Protein AF-A0A9E3A7C0-F1 (afdb_monomer)

Foldseek 3Di:
DPDPVPDDDDDPPDDPPDPDDDDDDDDDLCCLQVDPQQADDAQFQWQAADPPTTGGHDDPDDDDDDADPPRCCCPGGVLVCLLRHLDDDDDDDPQLPNCLVRVQQCDCHDPVGNHHSNDDDAAQCLPCNNVDDHDADFLLLPADLQDLCNLVSLLVVLPVLADQDDDPCNVLSVLLSLLSSLLLSCLSPPPDSVRSGVLVSLVQLPDDPVSVVVCLVSQLPDCTSNSSSNVSSVVLVPDDPVSNVSNSVSNNVSSVVSVDPSNVVD

Sequence (266 aa):
MPDISKFPRGITSRKLRDNIAPYAVWADPKFIGGHPHWKYEPGKIFLGALDQQTIGVSDDRHMMTVAGNRAGKGVSAIIPNLLEYPGSILAIDPKGENARVTRNRRDQGSKNVKQGLGQDVYVLDPFGVSGHPTSSFNPLAMLNPTADTAVDDAALIAEALVIQEEGPGRHFSSAARNFLRGLILQVCSDEPPENRNLLRLRQLLTLDTEGFKLLLQVMQENDACGGVVRRTANSMAAKAENERSGVLSTAIEQTDFLDSPALARC

Solvent-accessible surface area (backbone atoms only — not comparable to full-atom values): 15748 Å² total; per-residue (Å²): 129,85,71,72,85,78,54,91,79,70,70,85,84,56,73,75,74,66,100,61,77,94,73,91,73,88,73,55,66,66,57,52,70,69,34,74,76,35,47,48,51,89,68,30,51,52,68,42,64,55,90,93,43,50,28,14,45,80,73,94,69,92,82,86,88,87,72,62,89,90,66,43,56,54,75,55,36,50,48,53,35,57,55,54,40,79,65,90,81,89,79,93,53,96,69,18,60,60,55,58,72,30,45,44,33,33,15,73,28,45,99,91,32,86,67,34,69,64,42,94,77,79,42,83,36,61,82,47,68,36,76,55,79,54,43,66,78,58,82,48,71,78,59,48,50,86,44,95,55,32,66,57,56,30,40,56,53,21,53,74,50,37,76,79,45,71,74,87,48,31,61,35,36,54,49,18,29,53,47,45,21,23,47,49,48,43,38,54,64,71,42,58,78,93,53,28,36,69,63,49,50,48,55,62,71,68,41,54,77,67,53,41,53,49,50,37,54,56,31,51,73,34,59,57,64,88,31,45,25,17,52,38,28,52,58,54,69,72,40,56,71,69,59,39,49,47,23,51,50,47,42,51,61,54,50,48,74,62,74,38,70,45,52,71,75,67

Mean predicted aligned error: 7.59 Å

pLDDT: mean 90.81, std 11.96, range [45.44, 98.69]

Structure (mmCIF, N/CA/C/O backbone):
data_AF-A0A9E3A7C0-F1
#
_entry.id   AF-A0A9E3A7C0-F1
#
loop_
_atom_site.group_PDB
_atom_site.id
_atom_site.type_symbol
_atom_site.label_atom_id
_atom_site.label_alt_id
_atom_site.label_comp_id
_atom_site.label_asym_id
_atom_site.label_entity_id
_atom_site.label_seq_id
_atom_site.pdbx_PDB_ins_code
_atom_site.Cartn_x
_atom_site.Cartn_y
_atom_site.Cartn_z
_atom_site.occupancy
_atom_site.B_iso_or_equiv
_atom_site.auth_seq_id
_atom_site.auth_comp_id
_atom_site.auth_asym_id
_atom_site.auth_atom_id
_atom_site.pdbx_PDB_model_num
ATOM 1 N N . MET A 1 1 ? 14.767 -42.120 14.532 1.00 51.12 1 MET A N 1
ATOM 2 C CA . MET A 1 1 ? 15.149 -40.878 13.822 1.00 51.12 1 MET A CA 1
ATOM 3 C C . MET A 1 1 ? 14.614 -40.969 12.402 1.00 51.12 1 MET A C 1
ATOM 5 O O . MET A 1 1 ? 14.730 -42.051 11.837 1.00 51.12 1 MET A O 1
ATOM 9 N N . PRO A 1 2 ? 13.972 -39.923 11.853 1.00 52.19 2 PRO A N 1
ATOM 10 C CA . PRO A 1 2 ? 13.484 -39.958 10.476 1.00 52.19 2 PRO A CA 1
ATOM 11 C C . PRO A 1 2 ? 14.647 -40.182 9.498 1.00 52.19 2 PRO A C 1
ATOM 13 O O . PRO A 1 2 ? 15.725 -39.612 9.663 1.00 52.19 2 PRO A O 1
ATOM 16 N N . ASP A 1 3 ? 14.426 -41.054 8.515 1.00 70.62 3 ASP A N 1
ATOM 17 C CA . ASP A 1 3 ? 15.409 -41.453 7.508 1.00 70.62 3 ASP A CA 1
ATOM 18 C C . ASP A 1 3 ? 15.694 -40.293 6.541 1.00 70.62 3 ASP A C 1
ATOM 20 O O . ASP A 1 3 ? 14.904 -39.975 5.650 1.00 70.62 3 ASP A O 1
ATOM 24 N N . ILE A 1 4 ? 16.845 -39.650 6.745 1.00 59.22 4 ILE A N 1
ATOM 25 C CA . ILE A 1 4 ? 17.272 -38.445 6.024 1.00 59.22 4 ILE A CA 1
ATOM 26 C C . ILE A 1 4 ? 17.519 -38.738 4.527 1.00 59.22 4 ILE A C 1
ATOM 28 O O . ILE A 1 4 ? 17.544 -37.811 3.716 1.00 59.22 4 ILE A O 1
ATOM 32 N N . SER A 1 5 ? 17.666 -40.007 4.124 1.00 58.62 5 SER A N 1
ATOM 33 C CA . SER A 1 5 ? 17.882 -40.392 2.720 1.00 58.62 5 SER A CA 1
ATOM 34 C C . SER A 1 5 ? 16.657 -40.173 1.821 1.00 58.62 5 SER A C 1
ATOM 36 O O . SER A 1 5 ? 16.800 -40.106 0.602 1.00 58.62 5 SER A O 1
ATOM 38 N N . LYS A 1 6 ? 15.464 -40.005 2.410 1.00 57.88 6 LYS A N 1
ATOM 39 C CA . LYS A 1 6 ? 14.197 -39.804 1.686 1.00 57.88 6 LYS A CA 1
ATOM 40 C C . LYS A 1 6 ? 13.878 -38.342 1.363 1.00 57.88 6 LYS A C 1
ATOM 42 O O . LYS A 1 6 ? 12.889 -38.077 0.684 1.00 57.88 6 LYS A O 1
ATOM 47 N N . PHE A 1 7 ? 14.694 -37.396 1.826 1.00 45.78 7 PHE A N 1
ATOM 48 C CA . PHE A 1 7 ? 14.558 -35.990 1.448 1.00 45.78 7 PHE A CA 1
ATOM 49 C C . PHE A 1 7 ? 15.300 -35.724 0.129 1.00 45.78 7 PHE A C 1
ATOM 51 O O . PHE A 1 7 ? 16.441 -36.171 -0.015 1.00 45.78 7 PHE A O 1
ATOM 58 N N . PRO A 1 8 ? 14.705 -34.990 -0.832 1.00 49.09 8 PRO A N 1
ATOM 59 C CA . PRO A 1 8 ? 15.336 -34.710 -2.118 1.00 49.09 8 PRO A CA 1
ATOM 60 C C . PRO A 1 8 ? 16.618 -33.886 -1.926 1.00 49.09 8 PRO A C 1
ATOM 62 O O . PRO A 1 8 ? 16.585 -32.671 -1.741 1.00 49.09 8 PRO A O 1
ATOM 65 N N . ARG A 1 9 ? 17.775 -34.555 -1.975 1.00 52.81 9 ARG A N 1
ATOM 66 C CA . ARG A 1 9 ? 19.094 -33.915 -2.008 1.00 52.81 9 ARG A CA 1
ATOM 67 C C . ARG A 1 9 ? 19.510 -33.676 -3.451 1.00 52.81 9 ARG A C 1
ATOM 69 O O . ARG A 1 9 ? 20.271 -34.456 -4.007 1.00 52.81 9 ARG A O 1
ATOM 76 N N . GLY A 1 10 ? 19.035 -32.576 -4.025 1.00 55.22 10 GLY A N 1
ATOM 77 C CA . GLY A 1 10 ? 19.518 -32.089 -5.315 1.00 55.22 10 GLY A CA 1
ATOM 78 C C . GLY A 1 10 ? 19.226 -33.018 -6.500 1.00 55.22 10 GLY A C 1
ATOM 79 O O . GLY A 1 10 ? 18.899 -34.195 -6.383 1.00 55.22 10 GLY A O 1
ATOM 80 N N . ILE A 1 11 ? 19.301 -32.446 -7.693 1.00 51.47 11 ILE A N 1
ATOM 81 C CA . ILE A 1 11 ? 19.032 -33.144 -8.949 1.00 51.47 11 ILE A CA 1
ATOM 82 C C . ILE A 1 11 ? 20.206 -34.096 -9.233 1.00 51.47 11 ILE A C 1
ATOM 84 O O . ILE A 1 11 ? 21.274 -33.654 -9.651 1.00 51.47 11 ILE A O 1
ATOM 88 N N . THR A 1 12 ? 20.008 -35.401 -9.029 1.00 51.53 12 THR A N 1
ATOM 89 C CA . THR A 1 12 ? 21.018 -36.465 -9.229 1.00 51.53 12 THR A CA 1
ATOM 90 C C . THR A 1 12 ? 21.452 -36.649 -10.687 1.00 51.53 12 THR A C 1
ATOM 92 O O . THR A 1 12 ? 22.466 -37.291 -10.950 1.00 51.53 12 THR A O 1
ATOM 95 N N . SER A 1 13 ? 20.721 -36.068 -11.644 1.00 52.06 13 SER A N 1
ATOM 96 C CA . SER A 1 13 ? 21.046 -36.098 -13.075 1.00 52.06 13 SER A CA 1
ATOM 97 C C . SER A 1 13 ? 21.982 -34.972 -13.529 1.00 52.06 13 SER A C 1
ATOM 99 O O . SER A 1 13 ? 22.455 -34.991 -14.668 1.00 52.06 13 SER A O 1
ATOM 101 N N . ARG A 1 14 ? 22.308 -34.000 -12.664 1.00 45.44 14 ARG A N 1
ATOM 102 C CA . ARG A 1 14 ? 23.393 -33.059 -12.952 1.00 45.44 14 ARG A CA 1
ATOM 103 C C . ARG A 1 14 ? 24.707 -33.749 -12.607 1.00 45.44 14 ARG A C 1
ATOM 105 O O . ARG A 1 14 ? 25.022 -33.923 -11.433 1.00 45.44 14 ARG A O 1
ATOM 112 N N . LYS A 1 15 ? 25.510 -34.079 -13.630 1.00 51.59 15 LYS A N 1
ATOM 113 C CA . LYS A 1 15 ? 26.965 -34.183 -13.433 1.00 51.59 15 LYS A CA 1
ATOM 114 C C . LYS A 1 15 ? 27.366 -32.949 -12.630 1.00 51.59 15 LYS A C 1
ATOM 116 O O . LYS A 1 15 ? 26.935 -31.853 -13.002 1.00 51.59 15 LYS A O 1
ATOM 121 N N . LEU A 1 16 ? 28.107 -33.134 -11.534 1.00 48.59 16 LEU A N 1
ATOM 122 C CA . LEU A 1 16 ? 28.859 -32.059 -10.894 1.00 48.59 16 LEU A CA 1
ATOM 123 C C . LEU A 1 16 ? 29.505 -31.286 -12.046 1.00 48.59 16 LEU A C 1
ATOM 125 O O . LEU A 1 16 ? 30.440 -31.795 -12.655 1.00 48.59 16 LEU A O 1
ATOM 129 N N . ARG A 1 17 ? 28.948 -30.128 -12.439 1.00 49.72 17 ARG A N 1
ATOM 130 C CA . ARG A 1 17 ? 29.747 -29.149 -13.173 1.00 49.72 17 ARG A CA 1
ATOM 131 C C . ARG A 1 17 ? 30.943 -28.987 -12.262 1.00 49.72 17 ARG A C 1
ATOM 133 O O . ARG A 1 17 ? 30.717 -28.748 -11.078 1.00 49.72 17 ARG A O 1
ATOM 140 N N . ASP A 1 18 ? 32.100 -29.338 -12.804 1.00 51.16 18 ASP A N 1
ATOM 141 C CA . ASP A 1 18 ? 33.350 -29.645 -12.124 1.00 51.16 18 ASP A CA 1
ATOM 142 C C . ASP A 1 18 ? 33.492 -28.891 -10.800 1.00 51.16 18 ASP A C 1
ATOM 144 O O . ASP A 1 18 ? 33.116 -27.724 -10.745 1.00 51.16 18 ASP A O 1
ATOM 148 N N . ASN A 1 19 ? 34.016 -29.552 -9.756 1.00 48.12 19 ASN A N 1
ATOM 149 C CA . ASN A 1 19 ? 34.374 -28.981 -8.444 1.00 48.12 19 ASN A CA 1
ATOM 150 C C . ASN A 1 19 ? 35.366 -27.803 -8.580 1.00 48.12 19 ASN A C 1
ATOM 152 O O . ASN A 1 19 ? 36.501 -27.851 -8.114 1.00 48.12 19 ASN A O 1
ATOM 156 N N . ILE A 1 20 ? 34.950 -26.739 -9.242 1.00 56.41 20 ILE A N 1
ATOM 157 C CA . ILE A 1 20 ? 35.630 -25.477 -9.365 1.00 56.41 20 ILE A CA 1
ATOM 158 C C . ILE A 1 20 ? 34.942 -24.612 -8.323 1.00 56.41 20 ILE A C 1
ATOM 160 O O . ILE A 1 20 ? 33.718 -24.449 -8.345 1.00 56.41 20 ILE A O 1
ATOM 164 N N . ALA A 1 21 ? 35.726 -24.108 -7.370 1.00 63.31 21 ALA A N 1
ATOM 165 C CA . ALA A 1 21 ? 35.235 -23.117 -6.425 1.00 63.31 21 ALA A CA 1
ATOM 166 C C . ALA A 1 21 ? 34.510 -22.018 -7.216 1.00 63.31 21 ALA A C 1
ATOM 168 O O . ALA A 1 21 ? 35.027 -21.628 -8.263 1.00 63.31 21 ALA A O 1
ATOM 169 N N . PRO A 1 22 ? 33.331 -21.539 -6.782 1.00 66.31 22 PRO A N 1
ATOM 170 C CA . PRO A 1 22 ? 32.623 -20.495 -7.507 1.00 66.31 22 PRO A CA 1
ATOM 171 C C . PRO A 1 22 ? 33.570 -19.313 -7.711 1.00 66.31 22 PRO A C 1
ATOM 173 O O . PRO A 1 22 ? 34.013 -18.682 -6.754 1.00 66.31 22 PRO A O 1
ATOM 176 N N . TYR A 1 23 ? 33.918 -19.058 -8.966 1.00 68.94 23 TYR A N 1
ATOM 177 C CA . TYR A 1 23 ? 34.817 -17.990 -9.361 1.00 68.94 23 TYR A CA 1
ATOM 178 C C . TYR A 1 23 ? 34.036 -17.019 -10.240 1.00 68.94 23 TYR A C 1
ATOM 180 O O . TYR A 1 23 ? 33.267 -17.422 -11.113 1.00 68.94 23 TYR A O 1
ATOM 188 N N . ALA A 1 24 ? 34.196 -15.728 -9.970 1.00 80.06 24 ALA A N 1
ATOM 189 C CA . ALA A 1 24 ? 33.641 -14.671 -10.796 1.00 80.06 24 ALA A CA 1
ATOM 190 C C . ALA A 1 24 ? 34.721 -14.224 -11.780 1.00 80.06 24 ALA A C 1
ATOM 192 O O . ALA A 1 24 ? 35.819 -13.845 -11.376 1.00 80.06 24 ALA A O 1
ATOM 193 N N . VAL A 1 25 ? 34.408 -14.277 -13.069 1.00 82.25 25 VAL A N 1
ATOM 194 C CA . VAL A 1 25 ? 35.263 -13.752 -14.136 1.00 82.25 25 VAL A CA 1
ATOM 195 C C . VAL A 1 25 ? 34.486 -12.741 -14.949 1.00 82.25 25 VAL A C 1
ATOM 197 O O . VAL A 1 25 ? 33.275 -12.868 -15.133 1.00 82.25 25 VAL A O 1
ATOM 200 N N . TRP A 1 26 ? 35.203 -11.750 -15.466 1.00 86.50 26 TRP A N 1
ATOM 201 C CA . TRP A 1 26 ? 34.676 -10.912 -16.528 1.00 86.50 26 TRP A CA 1
ATOM 202 C C . TRP A 1 26 ? 34.453 -11.784 -17.760 1.00 86.50 26 TRP A C 1
ATOM 204 O O . TRP A 1 26 ? 35.385 -12.409 -18.265 1.00 86.50 26 TRP A O 1
ATOM 214 N N . ALA A 1 27 ? 33.207 -11.857 -18.216 1.00 85.06 27 ALA A N 1
ATOM 215 C CA . ALA A 1 27 ? 32.896 -12.522 -19.468 1.00 85.06 27 ALA A CA 1
ATOM 216 C C . ALA A 1 27 ? 33.414 -11.681 -20.643 1.00 85.06 27 ALA A C 1
ATOM 218 O O . ALA A 1 27 ? 33.267 -10.458 -20.647 1.00 85.06 27 ALA A O 1
ATOM 219 N N . ASP A 1 28 ? 33.986 -12.343 -21.650 1.00 89.12 28 ASP A N 1
ATOM 220 C CA . ASP A 1 28 ? 34.342 -11.692 -22.911 1.00 89.12 28 ASP A CA 1
ATOM 221 C C . ASP A 1 28 ? 33.064 -11.112 -23.556 1.00 89.12 28 ASP A C 1
ATOM 223 O O . ASP A 1 28 ? 32.077 -11.844 -23.707 1.00 89.12 28 ASP A O 1
ATOM 227 N N . PRO A 1 29 ? 33.036 -9.827 -23.955 1.00 90.00 29 PRO A N 1
ATOM 228 C CA . PRO A 1 29 ? 31.883 -9.248 -24.634 1.00 90.00 29 PRO A CA 1
ATOM 229 C C . PRO A 1 29 ? 31.437 -10.055 -25.860 1.00 90.00 29 PRO A C 1
ATOM 231 O O . PRO A 1 29 ? 30.241 -10.237 -26.061 1.00 90.00 29 PRO A O 1
ATOM 234 N N . LYS A 1 30 ? 32.360 -10.635 -26.638 1.00 88.56 30 LYS A N 1
ATOM 235 C CA . LYS A 1 30 ? 32.025 -11.496 -27.785 1.00 88.56 30 LYS A CA 1
ATOM 236 C C . LYS A 1 30 ? 31.304 -12.768 -27.357 1.00 88.56 30 LYS A C 1
ATOM 238 O O . LYS A 1 30 ? 30.432 -13.239 -28.081 1.00 88.56 30 LYS A O 1
ATOM 243 N N . PHE A 1 31 ? 31.635 -13.312 -26.186 1.00 88.94 31 PHE A N 1
ATOM 244 C CA . PHE A 1 31 ? 30.915 -14.451 -25.623 1.00 88.94 31 PHE A CA 1
ATOM 245 C C . PHE A 1 31 ? 29.481 -14.059 -25.249 1.00 88.94 31 PHE A C 1
ATOM 247 O O . PHE A 1 31 ? 28.544 -14.760 -25.620 1.00 88.94 31 PHE A O 1
ATOM 254 N N . ILE A 1 32 ? 29.295 -12.920 -24.576 1.00 89.19 32 ILE A N 1
ATOM 255 C CA . ILE A 1 32 ? 27.959 -12.416 -24.221 1.00 89.19 32 ILE A CA 1
ATOM 256 C C . ILE A 1 32 ? 27.139 -12.102 -25.481 1.00 89.19 32 ILE A C 1
ATOM 258 O O . ILE A 1 32 ? 26.012 -12.571 -25.613 1.00 89.19 32 ILE A O 1
ATOM 262 N N . GLY A 1 33 ? 27.715 -11.369 -26.435 1.00 88.69 33 GLY A N 1
ATOM 263 C CA . GLY A 1 33 ? 27.064 -11.002 -27.693 1.00 88.69 33 GLY A CA 1
ATOM 264 C C . GLY A 1 33 ? 26.775 -12.195 -28.606 1.00 88.69 33 GLY A C 1
ATOM 265 O O . GLY A 1 33 ? 25.745 -12.229 -29.264 1.00 88.69 33 GLY A O 1
ATOM 266 N N . GLY A 1 34 ? 27.628 -13.218 -28.633 1.00 87.06 34 GLY A N 1
ATOM 267 C CA . GLY A 1 34 ? 27.434 -14.387 -29.496 1.00 87.06 34 GLY A CA 1
ATOM 268 C C . GLY A 1 34 ? 26.478 -15.446 -28.941 1.00 87.06 34 GLY A C 1
ATOM 269 O O . GLY A 1 34 ? 26.068 -16.341 -29.679 1.00 87.06 34 GLY A O 1
ATOM 270 N N . HIS A 1 35 ? 26.130 -15.390 -27.651 1.00 88.69 35 HIS A N 1
ATOM 271 C CA . HIS A 1 35 ? 25.425 -16.483 -26.988 1.00 88.69 35 HIS A CA 1
ATOM 272 C C . HIS A 1 35 ? 23.905 -16.215 -26.870 1.00 88.69 35 HIS A C 1
ATOM 274 O O . HIS A 1 35 ? 23.503 -15.263 -26.196 1.00 88.69 35 HIS A O 1
ATOM 280 N N . PRO A 1 36 ? 23.026 -17.090 -27.412 1.00 88.81 36 PRO A N 1
ATOM 281 C CA . PRO A 1 36 ? 21.570 -16.867 -27.465 1.00 88.81 36 PRO A CA 1
ATOM 282 C C . PRO A 1 36 ? 20.900 -16.591 -26.114 1.00 88.81 36 PRO A C 1
ATOM 284 O O . PRO A 1 36 ? 19.918 -15.861 -26.038 1.00 88.81 36 PRO A O 1
ATOM 287 N N . HIS A 1 37 ? 21.448 -17.148 -25.030 1.00 90.06 37 HIS A N 1
ATOM 288 C CA . HIS A 1 37 ? 20.969 -16.898 -23.665 1.00 90.06 37 HIS A CA 1
ATOM 289 C C . HIS A 1 37 ? 20.847 -15.402 -23.331 1.00 90.06 37 HIS A C 1
ATOM 291 O O . HIS A 1 37 ? 19.823 -14.993 -22.785 1.00 90.06 37 HIS A O 1
ATOM 297 N N . TRP A 1 38 ? 21.854 -14.607 -23.708 1.00 92.62 38 TRP A N 1
ATOM 298 C CA . TRP A 1 38 ? 21.951 -13.180 -23.392 1.00 92.62 38 TRP A CA 1
ATOM 299 C C . TRP A 1 38 ? 21.247 -12.288 -24.405 1.00 92.62 38 TRP A C 1
ATOM 301 O O . TRP A 1 38 ? 21.077 -11.102 -24.150 1.00 92.62 38 TRP A O 1
ATOM 311 N N . LYS A 1 39 ? 20.839 -12.823 -25.558 1.00 94.50 39 LYS A N 1
ATOM 312 C CA . LYS A 1 39 ? 20.084 -12.055 -26.544 1.00 94.50 39 LYS A CA 1
ATOM 313 C C . LYS A 1 39 ? 18.745 -11.640 -25.935 1.00 94.50 39 LYS A C 1
ATOM 315 O O . LYS A 1 39 ? 18.001 -12.489 -25.439 1.00 94.50 39 LYS A O 1
ATOM 320 N N . TYR A 1 40 ? 18.452 -10.344 -25.957 1.00 95.50 40 TYR A N 1
ATOM 321 C CA . TYR A 1 40 ?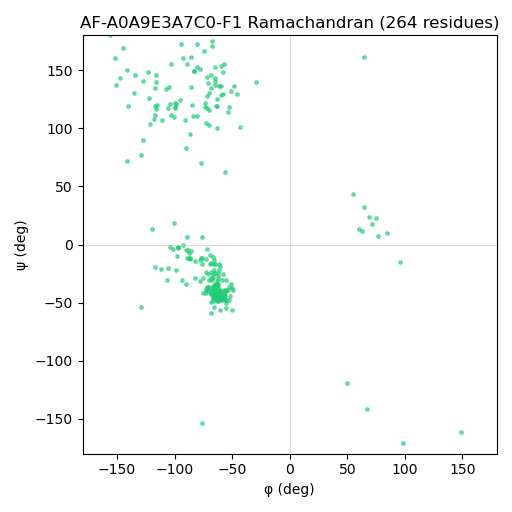 17.170 -9.827 -25.492 1.00 95.50 40 TYR A CA 1
ATOM 322 C C . TYR A 1 40 ? 16.026 -10.320 -26.383 1.00 95.50 40 TYR A C 1
ATOM 324 O O . TYR A 1 40 ? 16.126 -10.315 -27.610 1.00 95.50 40 TYR A O 1
ATOM 332 N N . GLU A 1 41 ? 14.935 -10.704 -25.735 1.00 94.50 41 GLU A N 1
ATOM 333 C CA . GLU A 1 41 ? 13.661 -11.093 -26.330 1.00 94.50 41 GLU A CA 1
ATOM 334 C C . GLU A 1 41 ? 12.550 -10.530 -25.426 1.00 94.50 41 GLU A C 1
ATOM 336 O O . GLU A 1 41 ? 12.780 -10.408 -24.214 1.00 94.50 41 GLU A O 1
ATOM 341 N N . PRO A 1 42 ? 11.362 -10.183 -25.957 1.00 91.81 42 PRO A N 1
ATOM 342 C CA . PRO A 1 42 ? 10.241 -9.743 -25.129 1.00 91.81 42 PRO A CA 1
ATOM 343 C C . PRO A 1 42 ? 9.966 -10.723 -23.981 1.00 91.81 42 PRO A C 1
ATOM 345 O O . PRO A 1 42 ? 9.912 -11.933 -24.187 1.00 91.81 42 PRO A O 1
ATOM 348 N N . GLY A 1 43 ? 9.814 -10.197 -22.764 1.00 90.50 43 GLY A N 1
ATOM 349 C CA . GLY A 1 43 ? 9.685 -10.999 -21.539 1.00 90.50 43 GLY A CA 1
ATOM 350 C C . GLY A 1 43 ? 10.994 -11.206 -20.772 1.00 90.50 43 GLY A C 1
ATOM 351 O O . GLY A 1 43 ? 10.946 -11.541 -19.593 1.00 90.50 43 GLY A O 1
ATOM 352 N N . LYS A 1 44 ? 12.159 -10.941 -21.378 1.00 94.88 44 LYS A N 1
ATOM 353 C CA . LYS A 1 44 ? 13.423 -10.837 -20.635 1.00 94.88 44 LYS A CA 1
ATOM 354 C C . LYS A 1 44 ? 13.555 -9.466 -19.975 1.00 94.88 44 LYS A C 1
ATOM 356 O O . LYS A 1 44 ? 13.059 -8.466 -20.493 1.00 94.88 44 LYS A O 1
ATOM 361 N N . ILE A 1 45 ? 14.297 -9.411 -18.874 1.00 94.31 45 ILE A N 1
ATOM 362 C CA . ILE A 1 45 ? 14.765 -8.152 -18.295 1.00 94.31 45 ILE A CA 1
ATOM 363 C C . ILE A 1 45 ? 15.885 -7.613 -19.177 1.00 94.31 45 ILE A C 1
ATOM 365 O O . ILE A 1 45 ? 16.893 -8.285 -19.403 1.00 94.31 45 ILE A O 1
ATOM 369 N N . PHE A 1 46 ? 15.703 -6.402 -19.689 1.00 94.75 46 PHE A N 1
ATOM 370 C CA . PHE A 1 46 ? 16.697 -5.692 -20.478 1.00 94.75 46 PHE A CA 1
ATOM 371 C C . PHE A 1 46 ? 17.868 -5.249 -19.596 1.00 94.75 46 PHE A C 1
ATOM 373 O O . PHE A 1 46 ? 17.659 -4.637 -18.545 1.00 94.75 46 PHE A O 1
ATOM 380 N N . LEU A 1 47 ? 19.094 -5.535 -20.041 1.00 93.19 47 LEU A N 1
ATOM 381 C CA . LEU A 1 47 ? 20.334 -5.197 -19.331 1.00 93.19 47 LEU A CA 1
ATOM 382 C C . LEU A 1 47 ? 21.169 -4.128 -20.041 1.00 93.19 47 LEU A C 1
ATOM 384 O O . LEU A 1 47 ? 22.010 -3.492 -19.410 1.00 93.19 47 LEU A O 1
ATOM 388 N N . GLY A 1 48 ? 20.970 -3.937 -21.344 1.00 92.44 48 GLY A N 1
ATOM 389 C CA . GLY A 1 48 ? 21.755 -3.006 -22.147 1.00 92.44 48 GLY A CA 1
ATOM 390 C C . GLY A 1 48 ? 21.896 -3.477 -23.587 1.00 92.44 48 GLY A C 1
ATOM 391 O O . GLY A 1 48 ? 21.148 -4.334 -24.051 1.00 92.44 48 GLY A O 1
ATOM 392 N N . ALA A 1 49 ? 22.876 -2.934 -24.298 1.00 90.88 49 ALA A N 1
ATOM 393 C CA . ALA A 1 49 ? 23.235 -3.378 -25.636 1.00 90.88 49 ALA A CA 1
ATOM 394 C C . ALA A 1 49 ? 24.753 -3.522 -25.749 1.00 90.88 49 ALA A C 1
ATOM 396 O O . ALA A 1 49 ? 25.503 -2.760 -25.138 1.00 90.88 49 ALA A O 1
ATOM 397 N N . LEU A 1 50 ? 25.183 -4.503 -26.533 1.00 90.06 50 LEU A N 1
ATOM 398 C CA . LEU A 1 50 ? 26.552 -4.651 -26.993 1.00 90.06 50 LEU A CA 1
ATOM 399 C C . LEU A 1 50 ? 26.542 -4.508 -28.514 1.00 90.06 50 LEU A C 1
ATOM 401 O O . LEU A 1 50 ? 25.913 -5.309 -29.208 1.00 90.06 50 LEU A O 1
ATOM 405 N N . ASP A 1 51 ? 27.207 -3.472 -29.018 1.00 86.62 51 ASP A N 1
ATOM 406 C CA . ASP A 1 51 ? 27.100 -3.035 -30.411 1.00 86.62 51 ASP A CA 1
ATOM 407 C C . ASP A 1 51 ? 25.623 -2.892 -30.830 1.00 86.62 51 ASP A C 1
ATOM 409 O O . ASP A 1 51 ? 24.876 -2.125 -30.224 1.00 86.62 51 ASP A O 1
ATOM 413 N N . GLN A 1 52 ? 25.180 -3.655 -31.832 1.00 85.25 52 GLN A N 1
ATOM 414 C CA . GLN A 1 52 ? 23.800 -3.644 -32.328 1.00 85.25 52 GLN A CA 1
ATOM 415 C C . GLN A 1 52 ? 22.900 -4.691 -31.657 1.00 85.25 52 GLN A C 1
ATOM 417 O O . GLN A 1 52 ? 21.721 -4.796 -31.996 1.00 85.25 52 GLN A O 1
ATOM 422 N N . GLN A 1 53 ? 23.431 -5.492 -30.729 1.00 88.88 53 GLN A N 1
ATOM 423 C CA . GLN A 1 53 ? 22.667 -6.531 -30.053 1.00 88.88 53 GLN A CA 1
ATOM 424 C C . GLN A 1 53 ? 22.210 -6.075 -28.671 1.00 88.88 53 GLN A C 1
ATOM 426 O O . GLN A 1 53 ? 23.003 -5.855 -27.759 1.00 88.88 53 GLN A O 1
ATOM 431 N N . THR A 1 54 ? 20.898 -6.033 -28.485 1.00 94.31 54 THR A N 1
ATOM 432 C CA . THR A 1 54 ? 20.263 -5.863 -27.179 1.00 94.31 54 THR A CA 1
ATOM 433 C C . THR A 1 54 ? 20.475 -7.103 -26.311 1.00 94.31 54 THR A C 1
ATOM 435 O O . THR A 1 54 ? 20.278 -8.237 -26.761 1.00 94.31 54 THR A O 1
ATOM 438 N N . ILE A 1 55 ? 20.842 -6.878 -25.054 1.00 95.25 55 ILE A N 1
ATOM 439 C CA . ILE A 1 55 ? 21.153 -7.893 -24.055 1.00 95.25 55 ILE A CA 1
ATOM 440 C C . ILE A 1 55 ? 20.034 -7.956 -23.021 1.00 95.25 55 ILE A C 1
ATOM 442 O O . ILE A 1 55 ? 19.578 -6.932 -22.508 1.00 95.25 55 ILE A O 1
ATOM 446 N N . GLY A 1 56 ? 19.596 -9.167 -22.697 1.00 95.12 56 GLY A N 1
ATOM 447 C CA . GLY A 1 56 ? 18.587 -9.407 -21.683 1.00 95.12 56 GLY A CA 1
ATOM 448 C C . GLY A 1 56 ? 18.729 -10.768 -21.026 1.00 95.12 56 GLY A C 1
ATOM 449 O O . GLY A 1 56 ? 19.347 -11.681 -21.573 1.00 95.12 56 GLY A O 1
ATOM 450 N N . VAL A 1 57 ? 18.131 -10.899 -19.849 1.00 93.50 57 VAL A N 1
ATOM 451 C CA . VAL A 1 57 ? 18.147 -12.132 -19.062 1.00 93.50 57 VAL A CA 1
ATOM 452 C C . VAL A 1 57 ? 16.729 -12.542 -18.682 1.00 93.50 57 VAL A C 1
ATOM 454 O O . VAL A 1 57 ? 15.886 -11.701 -18.383 1.00 93.50 57 VAL A O 1
ATOM 457 N N . SER A 1 58 ? 16.468 -13.845 -18.720 1.00 91.81 58 SER A N 1
ATOM 458 C CA . SER A 1 58 ? 15.265 -14.441 -18.140 1.00 91.81 58 SER A CA 1
ATOM 459 C C . SER A 1 58 ? 15.671 -15.097 -16.830 1.00 91.81 58 SER A C 1
ATOM 461 O O . SER A 1 58 ? 16.410 -16.081 -16.850 1.00 91.81 58 SER A O 1
ATOM 463 N N . ASP A 1 59 ? 15.216 -14.544 -15.715 1.00 86.50 59 ASP A N 1
ATOM 464 C CA . ASP A 1 59 ? 15.515 -15.034 -14.372 1.00 86.50 59 ASP A CA 1
ATOM 465 C C . ASP A 1 59 ? 14.306 -14.765 -13.471 1.00 86.50 59 ASP A C 1
ATOM 467 O O . ASP A 1 59 ? 13.633 -13.748 -13.633 1.00 86.50 59 ASP A O 1
ATOM 471 N N . ASP A 1 60 ? 14.015 -15.683 -12.556 1.00 86.25 60 ASP A N 1
ATOM 472 C CA . ASP A 1 60 ? 12.939 -15.568 -11.568 1.00 86.25 60 ASP A CA 1
ATOM 473 C C . ASP A 1 60 ? 13.444 -15.066 -10.202 1.00 86.25 60 ASP A C 1
ATOM 475 O O . ASP A 1 60 ? 12.656 -14.837 -9.282 1.00 86.25 60 ASP A O 1
ATOM 479 N N . ARG A 1 61 ? 14.757 -14.850 -10.063 1.00 90.50 61 ARG A N 1
ATOM 480 C CA . ARG A 1 61 ? 15.390 -14.312 -8.855 1.00 90.50 61 ARG A CA 1
ATOM 481 C C . ARG A 1 61 ? 15.380 -12.786 -8.837 1.00 90.50 61 ARG A C 1
ATOM 483 O O . ARG A 1 61 ? 15.283 -12.110 -9.859 1.00 90.50 61 ARG A O 1
ATOM 490 N N . HIS A 1 62 ? 15.563 -12.225 -7.644 1.00 90.69 62 HIS A N 1
ATOM 491 C CA . HIS A 1 62 ? 15.698 -10.781 -7.472 1.00 90.69 62 HIS A CA 1
ATOM 492 C C . HIS A 1 62 ? 16.963 -10.235 -8.139 1.00 90.69 62 HIS A C 1
ATOM 494 O O . HIS A 1 62 ? 18.042 -10.825 -8.056 1.00 90.69 62 HIS A O 1
ATOM 500 N N . MET A 1 63 ? 16.829 -9.056 -8.744 1.00 90.38 63 MET A N 1
ATOM 501 C CA . MET A 1 63 ? 17.918 -8.338 -9.397 1.00 90.38 63 MET A CA 1
ATOM 502 C C . MET A 1 63 ? 18.181 -7.012 -8.689 1.00 90.38 63 MET A C 1
ATOM 504 O O . MET A 1 63 ? 17.251 -6.302 -8.312 1.00 90.38 63 MET A O 1
ATOM 508 N N . MET A 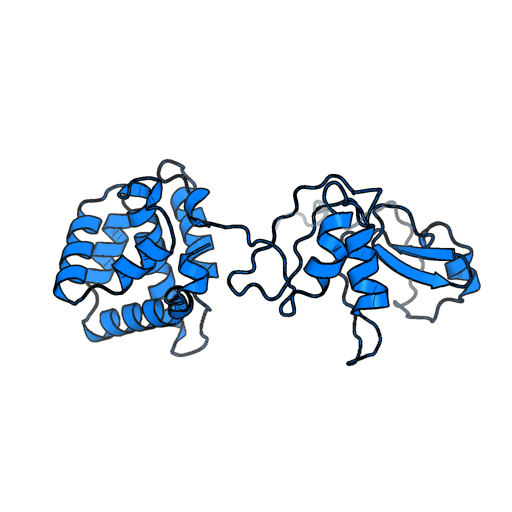1 64 ? 19.457 -6.653 -8.548 1.00 91.69 64 MET A N 1
ATOM 509 C CA . MET A 1 64 ? 19.881 -5.387 -7.954 1.00 91.69 64 MET A CA 1
ATOM 510 C C . MET A 1 64 ? 20.735 -4.607 -8.949 1.00 91.69 64 MET A C 1
ATOM 512 O O . MET A 1 64 ? 21.745 -5.106 -9.439 1.00 91.69 64 MET A O 1
ATOM 516 N N . THR A 1 65 ? 20.344 -3.361 -9.218 1.00 90.25 65 THR A N 1
ATOM 517 C CA . THR A 1 65 ? 21.149 -2.412 -9.997 1.00 90.25 65 THR A CA 1
ATOM 518 C C . THR A 1 65 ? 21.779 -1.397 -9.053 1.00 90.25 65 THR A C 1
ATOM 520 O O . THR A 1 65 ? 21.068 -0.666 -8.366 1.00 90.25 65 THR A O 1
ATOM 523 N N . VAL A 1 66 ? 23.110 -1.316 -9.048 1.00 92.00 66 VAL A N 1
ATOM 524 C CA . VAL A 1 66 ? 23.866 -0.325 -8.270 1.00 92.00 66 VAL A CA 1
ATOM 525 C C . VAL A 1 66 ? 24.411 0.730 -9.225 1.00 92.00 66 VAL A C 1
ATOM 527 O O . VAL A 1 66 ? 25.192 0.422 -10.120 1.00 92.00 66 VAL A O 1
ATOM 530 N N . ALA A 1 67 ? 23.982 1.979 -9.056 1.00 91.69 67 ALA A N 1
ATOM 531 C CA . ALA A 1 67 ? 24.372 3.079 -9.930 1.00 91.69 67 ALA A CA 1
ATOM 532 C C . ALA A 1 67 ? 24.365 4.410 -9.170 1.00 91.69 67 ALA A C 1
ATOM 534 O O . ALA A 1 67 ? 23.431 4.702 -8.421 1.00 91.69 67 ALA A O 1
ATOM 535 N N . GLY A 1 68 ? 25.386 5.239 -9.399 1.00 91.62 68 GLY A N 1
ATOM 536 C CA . GLY A 1 68 ? 25.471 6.577 -8.819 1.00 91.62 68 GLY A CA 1
ATOM 537 C C . GLY A 1 68 ? 24.406 7.542 -9.353 1.00 91.62 68 GLY A C 1
ATOM 538 O O . GLY A 1 68 ? 23.697 7.281 -10.332 1.00 91.62 68 GLY A O 1
ATOM 539 N N . ASN A 1 69 ? 24.313 8.717 -8.732 1.00 88.81 69 ASN A N 1
ATOM 540 C CA . ASN A 1 69 ? 23.481 9.795 -9.259 1.00 88.81 69 ASN A CA 1
ATOM 541 C C . ASN A 1 69 ? 23.970 10.211 -10.651 1.00 88.81 69 ASN A C 1
ATOM 543 O O . ASN A 1 69 ? 25.167 10.353 -10.875 1.00 88.81 69 ASN A O 1
ATOM 547 N N . ARG A 1 70 ? 23.028 10.415 -11.583 1.00 87.69 70 ARG A N 1
ATOM 548 C CA . ARG A 1 70 ? 23.295 10.750 -12.997 1.00 87.69 70 ARG A CA 1
ATOM 549 C C . ARG A 1 70 ? 24.059 9.680 -13.797 1.00 87.69 70 ARG A C 1
ATOM 551 O O . ARG A 1 70 ? 24.396 9.933 -14.943 1.00 87.69 70 ARG A O 1
ATOM 558 N N . ALA A 1 71 ? 24.228 8.465 -13.271 1.00 90.50 71 ALA A N 1
ATOM 559 C CA . ALA A 1 71 ? 24.849 7.347 -13.995 1.00 90.50 71 ALA A CA 1
ATOM 560 C C . ALA A 1 71 ? 23.934 6.693 -15.056 1.00 90.50 71 ALA A C 1
ATOM 562 O O . ALA A 1 71 ? 24.267 5.654 -15.610 1.00 90.50 71 ALA A O 1
ATOM 563 N N . GLY A 1 72 ? 22.749 7.260 -15.308 1.00 89.19 72 GLY A N 1
ATOM 564 C CA . GLY A 1 72 ? 21.843 6.772 -16.347 1.00 89.19 72 GLY A CA 1
ATOM 565 C C . GLY A 1 72 ? 20.923 5.613 -15.950 1.00 89.19 72 GLY A C 1
ATOM 566 O O . GLY A 1 72 ? 20.226 5.105 -16.816 1.00 89.19 72 GLY A O 1
ATOM 567 N N . LYS A 1 73 ? 20.820 5.221 -14.666 1.00 92.69 73 LYS A N 1
ATOM 568 C CA . LYS A 1 73 ? 19.955 4.088 -14.245 1.00 92.69 73 LYS A CA 1
ATOM 569 C C . LYS A 1 73 ? 18.512 4.160 -14.773 1.00 92.69 73 LYS A C 1
ATOM 571 O O . LYS A 1 73 ? 17.934 3.142 -15.139 1.00 92.69 73 LYS A O 1
ATOM 576 N N . GLY A 1 74 ? 17.949 5.370 -14.830 1.00 91.69 74 GLY A N 1
ATOM 577 C CA . GLY A 1 74 ? 16.603 5.610 -15.346 1.00 91.69 74 GLY A CA 1
ATOM 578 C C . GLY A 1 74 ? 16.503 5.302 -16.837 1.00 91.69 74 GLY A C 1
ATOM 579 O O . GLY A 1 74 ? 15.683 4.490 -17.242 1.00 91.69 74 GLY A O 1
ATOM 580 N N . VAL A 1 75 ? 17.383 5.906 -17.636 1.00 92.00 75 VAL A N 1
ATOM 581 C CA . VAL A 1 75 ? 17.360 5.797 -19.102 1.00 92.00 75 VAL A CA 1
ATOM 582 C C . VAL A 1 75 ? 17.875 4.454 -19.622 1.00 92.00 75 VAL A C 1
ATOM 584 O O . VAL A 1 75 ? 17.426 4.013 -20.671 1.00 92.00 75 VAL A O 1
ATOM 587 N N . SER A 1 76 ? 18.780 3.795 -18.895 1.00 89.25 76 SER A N 1
ATOM 588 C CA . SER A 1 76 ? 19.459 2.581 -19.368 1.00 89.25 76 SER A CA 1
ATOM 589 C C . SER A 1 76 ? 18.855 1.280 -18.842 1.00 89.25 76 SER A C 1
ATOM 591 O O . SER A 1 76 ? 19.062 0.242 -19.458 1.00 89.25 76 SER A O 1
ATOM 593 N N . ALA A 1 77 ? 18.126 1.309 -17.721 1.00 92.00 77 ALA A N 1
ATOM 594 C CA . ALA A 1 77 ? 17.559 0.102 -17.115 1.00 92.00 77 ALA A CA 1
ATOM 595 C C . ALA A 1 77 ? 16.064 0.245 -16.811 1.00 92.00 77 ALA A C 1
ATOM 597 O O . ALA A 1 77 ? 15.271 -0.567 -17.278 1.00 92.00 77 ALA A O 1
ATOM 598 N N . ILE A 1 78 ? 15.655 1.280 -16.070 1.00 95.25 78 ILE A N 1
ATOM 599 C CA . ILE A 1 78 ? 14.272 1.394 -15.575 1.00 95.25 78 ILE A CA 1
ATOM 600 C C . ILE A 1 78 ? 13.283 1.644 -16.722 1.00 95.25 78 ILE A C 1
ATOM 602 O O . ILE A 1 78 ? 12.379 0.841 -16.939 1.00 95.25 78 ILE A O 1
ATOM 606 N N . ILE A 1 79 ? 13.462 2.732 -17.476 1.00 96.25 79 ILE A N 1
ATOM 607 C CA . ILE A 1 79 ? 12.548 3.131 -18.554 1.00 96.25 79 ILE A CA 1
ATOM 608 C C . ILE A 1 79 ? 12.473 2.062 -19.656 1.00 96.25 79 ILE A C 1
ATOM 610 O O . ILE A 1 79 ? 11.354 1.691 -20.000 1.00 96.25 79 ILE A O 1
ATOM 614 N N . PRO A 1 80 ? 13.587 1.501 -20.175 1.00 95.12 80 PRO A N 1
ATOM 615 C CA . PRO A 1 80 ? 13.509 0.442 -21.182 1.00 95.12 80 PRO A CA 1
ATOM 616 C C . PRO A 1 80 ? 12.691 -0.768 -20.716 1.00 95.12 80 PRO A C 1
ATOM 618 O O . PRO A 1 80 ? 11.822 -1.240 -21.445 1.00 95.12 80 PRO A O 1
ATOM 621 N N . ASN A 1 81 ? 12.899 -1.229 -19.477 1.00 95.88 81 ASN A N 1
ATOM 622 C CA . ASN A 1 81 ? 12.119 -2.342 -18.935 1.00 95.88 81 ASN A CA 1
ATOM 623 C C . ASN A 1 81 ? 10.637 -1.976 -18.762 1.00 95.88 81 ASN A C 1
ATOM 625 O O . ASN A 1 81 ? 9.774 -2.781 -19.092 1.00 95.88 81 ASN A O 1
ATOM 629 N N . LEU A 1 82 ? 10.310 -0.760 -18.320 1.00 96.88 82 LEU A N 1
ATOM 630 C CA . LEU A 1 82 ? 8.917 -0.309 -18.230 1.00 96.88 82 LEU A CA 1
ATOM 631 C C . LEU A 1 82 ? 8.224 -0.210 -19.598 1.00 96.88 82 LEU A C 1
ATOM 633 O O . LEU A 1 82 ? 7.021 -0.454 -19.679 1.00 96.88 82 LEU A O 1
ATOM 637 N N . LEU A 1 83 ? 8.951 0.155 -20.656 1.00 95.56 83 LEU A N 1
ATOM 638 C CA . LEU A 1 83 ? 8.399 0.310 -22.006 1.00 95.56 83 LEU A CA 1
ATOM 639 C C . LEU A 1 83 ? 8.191 -1.024 -22.732 1.00 95.56 83 LEU A C 1
ATOM 641 O O . LEU A 1 83 ? 7.275 -1.112 -23.549 1.00 95.56 83 LEU A O 1
ATOM 645 N N . GLU A 1 84 ? 9.022 -2.032 -22.454 1.00 93.25 84 GLU A N 1
ATOM 646 C CA . GLU A 1 84 ? 9.057 -3.269 -23.247 1.00 93.25 84 GLU A CA 1
ATOM 647 C C . GLU A 1 84 ? 8.665 -4.537 -22.479 1.00 93.25 84 GLU A C 1
ATOM 649 O O . GLU A 1 84 ? 8.317 -5.538 -23.105 1.00 93.25 84 GLU A O 1
ATOM 654 N N . TYR A 1 85 ? 8.708 -4.543 -21.141 1.00 95.00 85 TYR A N 1
ATOM 655 C CA . TYR A 1 85 ? 8.363 -5.744 -20.380 1.00 95.00 85 TYR A CA 1
ATOM 656 C C . TYR A 1 85 ? 6.845 -6.005 -20.436 1.00 95.00 85 TYR A C 1
ATOM 658 O O . TYR A 1 85 ? 6.063 -5.183 -19.936 1.00 95.00 85 TYR A O 1
ATOM 666 N N . PRO A 1 86 ? 6.414 -7.149 -21.009 1.00 93.25 86 PRO A N 1
ATOM 667 C CA . PRO A 1 86 ? 5.005 -7.427 -21.288 1.00 93.25 86 PRO A CA 1
ATOM 668 C C . PRO A 1 86 ? 4.210 -7.851 -20.046 1.00 93.25 86 PRO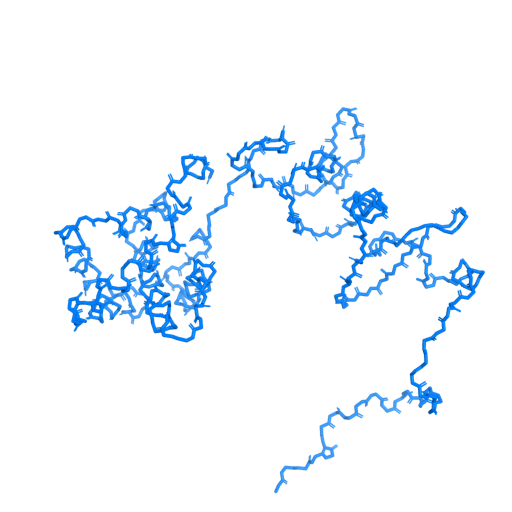 A C 1
ATOM 670 O O . PRO A 1 86 ? 2.983 -7.888 -20.090 1.00 93.25 86 PRO A O 1
ATOM 673 N N . GLY A 1 87 ? 4.888 -8.183 -18.943 1.00 92.56 87 GLY A N 1
ATOM 674 C CA . GLY A 1 87 ? 4.240 -8.543 -17.686 1.00 92.56 87 GLY A CA 1
ATOM 675 C C . GLY A 1 87 ? 3.771 -7.334 -16.872 1.00 92.56 87 GLY A C 1
ATOM 676 O O . GLY A 1 87 ? 4.075 -6.172 -17.180 1.00 92.56 87 GLY A O 1
ATOM 677 N N . SER A 1 88 ? 3.042 -7.632 -15.796 1.00 95.12 88 SER A N 1
ATOM 678 C CA . SER A 1 88 ? 2.614 -6.650 -14.800 1.00 95.12 88 SER A CA 1
ATOM 679 C C . SER A 1 88 ? 3.811 -6.058 -14.062 1.00 95.12 88 SER A C 1
ATOM 681 O O . SER A 1 88 ? 4.782 -6.756 -13.768 1.00 95.12 88 SER A O 1
ATOM 683 N N . ILE A 1 89 ? 3.731 -4.765 -13.748 1.00 95.50 89 ILE A N 1
ATOM 684 C CA . ILE A 1 89 ? 4.773 -4.047 -13.015 1.00 95.50 89 ILE A CA 1
ATOM 685 C C . ILE A 1 89 ? 4.126 -3.183 -11.941 1.00 95.50 89 ILE A C 1
ATOM 687 O O . ILE A 1 89 ? 3.231 -2.394 -12.234 1.00 95.50 89 ILE A O 1
ATOM 691 N N . LEU A 1 90 ? 4.647 -3.291 -10.720 1.00 96.62 90 LEU A N 1
ATOM 692 C CA . LEU A 1 90 ? 4.466 -2.300 -9.668 1.00 96.62 90 LEU A CA 1
ATOM 693 C C . LEU A 1 90 ? 5.725 -1.428 -9.615 1.00 96.62 90 LEU A C 1
ATOM 695 O O . LEU A 1 90 ? 6.818 -1.932 -9.358 1.00 96.62 90 LEU A O 1
ATOM 699 N N . ALA A 1 91 ? 5.585 -0.130 -9.882 1.00 96.12 91 ALA A N 1
ATOM 700 C CA . ALA A 1 91 ? 6.703 0.809 -9.912 1.00 96.12 91 ALA A CA 1
ATOM 701 C C . ALA A 1 91 ? 6.563 1.857 -8.802 1.00 96.12 91 ALA A C 1
ATOM 703 O O . ALA A 1 91 ? 5.608 2.628 -8.790 1.00 96.12 91 ALA A O 1
ATOM 704 N N . ILE A 1 92 ? 7.546 1.918 -7.900 1.00 96.50 92 ILE A N 1
ATOM 705 C CA . ILE A 1 92 ? 7.664 3.000 -6.917 1.00 96.50 92 ILE A CA 1
ATOM 706 C C . ILE A 1 92 ? 8.396 4.162 -7.594 1.00 96.50 92 ILE A C 1
ATOM 708 O O . ILE A 1 92 ? 9.587 4.067 -7.895 1.00 96.50 92 ILE A O 1
ATOM 712 N N . ASP A 1 93 ? 7.678 5.253 -7.853 1.00 95.81 93 ASP A N 1
ATOM 713 C CA . ASP A 1 93 ? 8.169 6.403 -8.620 1.00 95.81 93 ASP A CA 1
ATOM 714 C C . ASP A 1 93 ? 7.931 7.728 -7.873 1.00 95.81 93 ASP A C 1
ATOM 716 O O . ASP A 1 93 ? 7.027 8.486 -8.224 1.00 95.81 93 ASP A O 1
ATOM 720 N N . PRO A 1 94 ? 8.748 8.057 -6.851 1.00 92.75 94 PRO A N 1
ATOM 721 C CA . PRO A 1 94 ? 8.539 9.248 -6.021 1.00 92.75 94 PRO A CA 1
ATOM 722 C C . PRO A 1 94 ? 8.601 10.578 -6.787 1.00 92.75 94 PRO A C 1
ATOM 724 O O . PRO A 1 94 ? 8.184 11.607 -6.266 1.00 92.75 94 PRO A O 1
ATOM 727 N N . LYS A 1 95 ? 9.165 10.583 -8.003 1.00 93.88 95 LYS A N 1
ATOM 728 C CA . LYS A 1 95 ? 9.283 11.775 -8.857 1.00 93.88 95 LYS A CA 1
ATOM 729 C C . LYS A 1 95 ? 8.271 11.803 -10.005 1.00 93.88 95 LYS A C 1
ATOM 731 O O . LYS A 1 95 ? 8.290 12.744 -10.801 1.00 93.88 95 LYS A O 1
ATOM 736 N N . GLY A 1 96 ? 7.444 10.766 -10.141 1.00 96.00 96 GLY A N 1
ATOM 737 C CA . GLY A 1 96 ? 6.495 10.617 -11.243 1.00 96.00 96 GLY A CA 1
ATOM 738 C C . GLY A 1 96 ? 7.137 10.578 -12.639 1.00 96.00 96 GLY A C 1
ATOM 739 O O . GLY A 1 96 ? 6.437 10.768 -13.631 1.00 96.00 96 GLY A O 1
ATOM 740 N N . GLU A 1 97 ? 8.461 10.413 -12.750 1.00 96.12 97 GLU A N 1
ATOM 741 C CA . GLU A 1 97 ? 9.194 10.477 -14.024 1.00 96.12 97 GLU A CA 1
ATOM 742 C C . GLU A 1 97 ? 8.932 9.239 -14.881 1.00 96.12 97 GLU A C 1
ATOM 744 O O . GLU A 1 97 ? 8.767 9.345 -16.099 1.00 96.12 97 GLU A O 1
ATOM 749 N N . ASN A 1 98 ? 8.845 8.074 -14.242 1.00 96.75 98 ASN A N 1
ATOM 750 C CA . ASN A 1 98 ? 8.574 6.814 -14.912 1.00 96.75 98 ASN A CA 1
ATOM 751 C C . ASN A 1 98 ? 7.144 6.803 -15.449 1.00 96.75 98 ASN A C 1
ATOM 753 O O . ASN A 1 98 ? 6.939 6.517 -16.630 1.00 96.75 98 ASN A O 1
ATOM 757 N N . ALA A 1 99 ? 6.159 7.156 -14.618 1.00 96.94 99 ALA A N 1
ATOM 758 C CA . ALA A 1 99 ? 4.758 7.196 -15.031 1.00 96.94 99 ALA A CA 1
ATOM 759 C C . ALA A 1 99 ? 4.555 8.162 -16.211 1.00 96.94 99 ALA A C 1
ATOM 761 O O . ALA A 1 99 ? 3.988 7.769 -17.229 1.00 96.94 99 ALA A O 1
ATOM 762 N N . ARG A 1 100 ? 5.111 9.379 -16.119 1.00 96.00 100 ARG A N 1
ATOM 763 C CA . ARG A 1 100 ? 4.995 10.432 -17.144 1.00 96.00 100 ARG A CA 1
ATOM 764 C C . ARG A 1 100 ? 5.456 9.996 -18.531 1.00 96.00 100 ARG A C 1
ATOM 766 O O . ARG A 1 100 ? 4.873 10.389 -19.538 1.00 96.00 100 ARG A O 1
ATOM 773 N N . VAL A 1 101 ? 6.534 9.215 -18.593 1.00 95.50 101 VAL A N 1
ATOM 774 C CA . VAL A 1 101 ? 7.137 8.794 -19.865 1.00 95.50 101 VAL A CA 1
ATOM 775 C C . VAL A 1 101 ? 6.545 7.476 -20.362 1.00 95.50 101 VAL A C 1
ATOM 777 O O . VAL A 1 101 ? 6.410 7.283 -21.569 1.00 95.50 101 VAL A O 1
ATOM 780 N N . THR A 1 102 ? 6.186 6.564 -19.457 1.00 97.00 102 THR A N 1
ATOM 781 C CA . THR A 1 102 ? 5.909 5.166 -19.825 1.00 97.00 102 THR A CA 1
ATOM 782 C C . THR A 1 102 ? 4.428 4.795 -19.821 1.00 97.00 102 THR A C 1
ATOM 784 O O . THR A 1 102 ? 4.068 3.850 -20.523 1.00 97.00 102 THR A O 1
ATOM 787 N N . ARG A 1 103 ? 3.548 5.551 -19.134 1.00 96.62 103 ARG A N 1
ATOM 788 C CA . ARG A 1 103 ? 2.110 5.228 -19.006 1.00 96.62 103 ARG A CA 1
ATOM 789 C C . ARG A 1 103 ? 1.465 4.923 -20.353 1.00 96.62 103 ARG A C 1
ATOM 791 O O . ARG A 1 103 ? 0.928 3.840 -20.535 1.00 96.62 103 ARG A O 1
ATOM 798 N N . ASN A 1 104 ? 1.560 5.852 -21.305 1.00 95.88 104 ASN A N 1
ATOM 799 C CA . ASN A 1 104 ? 0.896 5.712 -22.604 1.00 95.88 104 ASN A CA 1
ATOM 800 C C . ASN A 1 104 ? 1.403 4.501 -23.398 1.00 95.88 104 ASN A C 1
ATOM 802 O O . ASN A 1 104 ? 0.632 3.896 -24.129 1.00 95.88 104 ASN A O 1
ATOM 806 N N . ARG A 1 105 ? 2.691 4.146 -23.277 1.00 96.81 105 ARG A N 1
ATOM 807 C CA . ARG A 1 105 ? 3.245 2.956 -23.941 1.00 96.81 105 ARG A CA 1
ATOM 808 C C . ARG A 1 105 ? 2.715 1.676 -23.312 1.00 96.81 105 ARG A C 1
ATOM 810 O O . ARG A 1 105 ? 2.448 0.736 -24.048 1.00 96.81 105 ARG A O 1
ATOM 817 N N . ARG A 1 106 ? 2.584 1.634 -21.985 1.00 97.00 106 ARG A N 1
ATOM 818 C CA . ARG A 1 106 ? 2.052 0.466 -21.270 1.00 97.00 106 ARG A CA 1
ATOM 819 C C . ARG A 1 106 ? 0.547 0.286 -21.492 1.00 97.00 106 ARG A C 1
ATOM 821 O O . ARG A 1 106 ? 0.088 -0.837 -21.653 1.00 97.00 106 ARG A O 1
ATOM 828 N N . ASP A 1 107 ? -0.188 1.387 -21.578 1.00 96.44 107 ASP A N 1
ATOM 829 C CA . ASP A 1 107 ? -1.627 1.423 -21.860 1.00 96.44 107 ASP A CA 1
ATOM 830 C C . ASP A 1 107 ? -1.923 1.172 -23.361 1.00 96.44 107 ASP A C 1
ATOM 832 O O . ASP A 1 107 ? -1.138 0.535 -24.068 1.00 96.44 107 ASP A O 1
ATOM 836 N N . GLN A 1 108 ? -3.045 1.674 -23.880 1.00 95.50 108 GLN A N 1
ATOM 837 C CA . GLN A 1 108 ? -3.486 1.547 -25.274 1.00 95.50 108 GLN A CA 1
ATOM 838 C C . GLN A 1 108 ? -2.680 2.388 -26.284 1.00 95.50 108 GLN A C 1
ATOM 840 O O . GLN A 1 108 ? -2.913 2.298 -27.490 1.00 95.50 108 GLN A O 1
ATOM 845 N N . GLY A 1 109 ? -1.730 3.209 -25.833 1.00 94.38 109 GLY A N 1
ATOM 846 C CA . GLY A 1 109 ? -1.061 4.206 -26.667 1.00 94.38 109 GLY A CA 1
ATOM 847 C C . GLY A 1 109 ? -1.647 5.611 -26.511 1.00 94.38 109 GLY A C 1
ATOM 848 O O . GLY A 1 109 ? -2.449 5.907 -25.630 1.00 94.38 109 GLY A O 1
ATOM 849 N N . SER A 1 110 ? -1.210 6.524 -27.371 1.00 93.00 110 SER A N 1
ATOM 850 C CA . SER A 1 110 ? -1.725 7.891 -27.478 1.00 93.00 110 SER A CA 1
ATOM 851 C C . SER A 1 110 ? -1.456 8.447 -28.878 1.00 93.00 110 SER A C 1
ATOM 853 O O . SER A 1 110 ? -0.807 7.801 -29.700 1.00 93.00 110 SER A O 1
ATOM 855 N N . LYS A 1 111 ? -1.864 9.695 -29.155 1.00 92.94 111 LYS A N 1
ATOM 856 C CA . LYS A 1 111 ? -1.525 10.380 -30.419 1.00 92.94 111 LYS A CA 1
ATOM 857 C C . LYS A 1 111 ? -0.018 10.348 -30.732 1.00 92.94 111 LYS A C 1
ATOM 859 O O . LYS A 1 111 ? 0.360 10.258 -31.897 1.00 92.94 111 LYS A O 1
ATOM 864 N N . ASN A 1 112 ? 0.825 10.399 -29.696 1.00 90.75 112 ASN A N 1
ATOM 865 C CA . ASN A 1 112 ? 2.285 10.403 -29.822 1.00 90.75 112 ASN A CA 1
ATOM 866 C C . ASN A 1 112 ? 2.913 9.014 -29.610 1.00 90.75 112 ASN A C 1
ATOM 868 O O . ASN A 1 112 ? 4.100 8.840 -29.870 1.00 90.75 112 ASN A O 1
ATOM 872 N N . VAL A 1 113 ? 2.137 8.027 -29.154 1.00 92.81 113 VAL A N 1
ATOM 873 C CA . VAL A 1 113 ? 2.593 6.657 -28.884 1.00 92.81 113 VAL A CA 1
ATOM 874 C C . VAL A 1 113 ? 1.668 5.694 -29.621 1.00 92.81 113 VAL A C 1
ATOM 876 O O . VAL A 1 113 ? 0.645 5.276 -29.094 1.00 92.81 113 VAL A O 1
ATOM 879 N N . LYS A 1 114 ? 2.008 5.368 -30.871 1.00 88.19 114 LYS A N 1
ATOM 880 C CA . LYS A 1 114 ? 1.105 4.635 -31.778 1.00 88.19 114 LYS A CA 1
ATOM 881 C C . LYS A 1 114 ? 0.818 3.191 -31.357 1.00 88.19 114 LYS A C 1
ATOM 883 O O . LYS A 1 114 ? -0.225 2.666 -31.722 1.00 88.19 114 LYS A O 1
ATOM 888 N N . GLN A 1 115 ? 1.744 2.551 -30.643 1.00 91.00 115 GLN A N 1
ATOM 889 C CA . GLN A 1 115 ? 1.629 1.154 -30.236 1.00 91.00 115 GLN A CA 1
ATOM 890 C C . GLN A 1 115 ? 1.688 1.053 -28.712 1.00 91.00 115 GLN A C 1
ATOM 892 O O . GLN A 1 115 ? 2.759 1.174 -28.116 1.00 91.00 115 GLN A O 1
ATOM 897 N N . GLY A 1 116 ? 0.533 0.841 -28.090 1.00 95.31 116 GLY A N 1
ATOM 898 C CA . GLY A 1 116 ? 0.432 0.457 -26.685 1.00 95.31 116 GLY A CA 1
ATOM 899 C C . GLY A 1 116 ? 0.812 -1.008 -26.443 1.00 95.31 116 GLY A C 1
ATOM 900 O O . GLY A 1 116 ? 0.917 -1.791 -27.390 1.00 95.31 116 GLY A O 1
ATOM 901 N N . LEU A 1 117 ? 1.027 -1.383 -25.182 1.00 95.69 117 LEU A N 1
ATOM 902 C CA . LEU A 1 117 ? 1.055 -2.784 -24.742 1.00 95.69 117 LEU A CA 1
ATOM 903 C C . LEU A 1 117 ? -0.354 -3.295 -24.405 1.00 95.69 117 LEU A C 1
ATOM 905 O O . LEU A 1 117 ? -0.539 -4.501 -24.272 1.00 95.69 117 LEU A O 1
ATOM 909 N N . GLY A 1 118 ? -1.338 -2.395 -24.301 1.00 95.81 118 GLY A N 1
ATOM 910 C CA . GLY A 1 118 ? -2.735 -2.737 -24.054 1.00 95.81 118 GLY A CA 1
ATOM 911 C C . GLY A 1 118 ? -3.026 -3.154 -22.611 1.00 95.81 118 GLY A C 1
ATOM 912 O O . GLY A 1 118 ? -3.989 -3.878 -22.381 1.00 95.81 118 GLY A O 1
ATOM 913 N N . GLN A 1 119 ? -2.188 -2.749 -21.654 1.00 95.81 119 GLN A N 1
ATOM 914 C CA . GLN A 1 119 ? -2.330 -3.107 -20.243 1.00 95.81 119 GLN A CA 1
ATOM 915 C C . GLN A 1 119 ? -3.200 -2.096 -19.492 1.00 95.81 119 GLN A C 1
ATOM 917 O O . GLN A 1 119 ? -3.234 -0.919 -19.845 1.00 95.81 119 GLN A O 1
ATOM 922 N N . ASP A 1 120 ? -3.813 -2.527 -18.391 1.00 96.44 120 ASP A N 1
ATOM 923 C CA . ASP A 1 120 ? -4.450 -1.607 -17.450 1.00 96.44 120 ASP A CA 1
ATOM 924 C C . ASP A 1 120 ? -3.377 -0.865 -16.642 1.00 96.44 120 ASP A C 1
ATOM 926 O O . ASP A 1 120 ? -2.580 -1.476 -15.923 1.00 96.44 120 ASP A O 1
ATOM 930 N N . VAL A 1 121 ? -3.340 0.465 -16.764 1.00 96.88 121 VAL A N 1
ATOM 931 C CA . VAL A 1 121 ? -2.342 1.304 -16.086 1.00 96.88 121 VAL A CA 1
ATOM 932 C C . VAL A 1 121 ? -3.011 2.261 -15.108 1.00 96.88 121 VAL A C 1
ATOM 934 O O . VAL A 1 121 ? -3.652 3.237 -15.500 1.00 96.88 121 VAL A O 1
ATOM 937 N N . TYR A 1 122 ? -2.773 2.019 -13.822 1.00 96.50 122 TYR A N 1
ATOM 938 C CA . TYR A 1 122 ? -3.223 2.866 -12.720 1.00 96.50 122 TYR A CA 1
ATOM 939 C C . TYR A 1 122 ? -2.048 3.671 -12.163 1.00 96.50 122 TYR A C 1
ATOM 941 O O . TYR A 1 122 ? -0.957 3.137 -11.962 1.00 96.50 122 TYR A O 1
ATOM 949 N N . VAL A 1 123 ? -2.265 4.962 -11.913 1.00 96.50 123 VAL A N 1
ATOM 950 C CA . VAL A 1 123 ? -1.248 5.860 -11.345 1.00 96.50 123 VAL A CA 1
ATOM 951 C C . VAL A 1 123 ? -1.769 6.364 -10.010 1.00 96.50 123 VAL A C 1
ATOM 953 O O . VAL A 1 123 ? -2.691 7.167 -9.991 1.00 96.50 123 VAL A O 1
ATOM 956 N N . LEU A 1 124 ? -1.204 5.897 -8.899 1.00 95.38 124 LEU A N 1
ATOM 957 C CA . LEU A 1 124 ? -1.544 6.398 -7.564 1.00 95.38 124 LEU A CA 1
ATOM 958 C C . LEU A 1 124 ? -0.664 7.616 -7.262 1.00 95.38 124 LEU A C 1
ATOM 960 O O . LEU A 1 124 ? 0.490 7.473 -6.864 1.00 95.38 124 LEU A O 1
ATOM 964 N N . ASP A 1 125 ? -1.194 8.809 -7.519 1.00 95.25 125 ASP A N 1
ATOM 965 C CA . ASP A 1 125 ? -0.466 10.076 -7.423 1.00 95.25 125 ASP A CA 1
ATOM 966 C C . ASP A 1 125 ? -1.370 11.183 -6.850 1.00 95.25 125 ASP A C 1
ATOM 968 O O . ASP A 1 125 ? -1.777 12.106 -7.563 1.00 95.25 125 ASP A O 1
ATOM 972 N N . PRO A 1 126 ? -1.688 11.115 -5.544 1.00 93.31 126 PRO A N 1
ATOM 973 C CA . PRO A 1 126 ? -2.596 12.059 -4.886 1.00 93.31 126 PRO A CA 1
ATOM 974 C C . PRO A 1 126 ? -2.115 13.519 -4.944 1.00 93.31 126 PRO A C 1
ATOM 976 O O . PRO A 1 126 ? -2.907 14.449 -4.766 1.00 93.31 126 PRO A O 1
ATOM 979 N N . PHE A 1 127 ? -0.822 13.736 -5.210 1.00 93.62 127 PHE A N 1
ATOM 980 C CA . PHE A 1 127 ? -0.189 15.053 -5.289 1.00 93.62 127 PHE A CA 1
ATOM 981 C C . PHE A 1 127 ? 0.032 15.546 -6.731 1.00 93.62 127 PHE A C 1
ATOM 983 O O . PHE A 1 127 ? 0.479 16.676 -6.918 1.00 93.62 127 PHE A O 1
ATOM 990 N N . GLY A 1 128 ? -0.290 14.738 -7.748 1.00 94.50 128 GLY A N 1
ATOM 991 C CA . GLY A 1 128 ? -0.222 15.116 -9.163 1.00 94.50 128 GLY A CA 1
ATOM 992 C C . GLY A 1 128 ? 1.191 15.329 -9.724 1.00 94.50 128 GLY A C 1
ATOM 993 O O . GLY A 1 128 ? 1.354 16.051 -10.708 1.00 94.50 128 GLY A O 1
ATOM 994 N N . VAL A 1 129 ? 2.223 14.726 -9.126 1.00 95.88 129 VAL A N 1
ATOM 995 C CA . VAL A 1 129 ? 3.641 14.905 -9.507 1.00 95.88 129 VAL A CA 1
ATOM 996 C C . VAL A 1 129 ? 3.965 14.312 -10.888 1.00 95.88 129 VAL A C 1
ATOM 998 O O . VAL A 1 129 ? 4.831 14.805 -11.615 1.00 95.88 129 VAL A O 1
ATOM 1001 N N . SER A 1 130 ? 3.268 13.250 -11.282 1.00 95.56 130 SER A N 1
ATOM 1002 C CA . SER A 1 130 ? 3.423 12.579 -12.576 1.00 95.56 130 SER A CA 1
ATOM 1003 C C . SER A 1 130 ? 2.857 13.387 -13.745 1.00 95.56 130 SER A C 1
ATOM 1005 O O . SER A 1 130 ? 3.287 13.190 -14.883 1.00 95.56 130 SER A O 1
ATOM 1007 N N . GLY A 1 131 ? 1.912 14.298 -13.482 1.00 94.44 131 GLY A N 1
ATOM 1008 C CA . GLY A 1 131 ? 1.143 15.010 -14.508 1.00 94.44 131 GLY A CA 1
ATOM 1009 C C . GLY A 1 131 ? 0.037 14.170 -15.161 1.00 94.44 131 GLY A C 1
ATOM 1010 O O . GLY A 1 131 ? -0.575 14.614 -16.133 1.00 94.44 131 GLY A O 1
ATOM 1011 N N . HIS A 1 132 ? -0.229 12.967 -14.650 1.00 93.31 132 HIS A N 1
ATOM 1012 C CA . HIS A 1 132 ? -1.330 12.118 -15.093 1.00 93.31 132 HIS A CA 1
ATOM 1013 C C . HIS A 1 132 ? -2.503 12.138 -14.100 1.00 93.31 132 HIS A C 1
ATOM 1015 O O . HIS A 1 132 ? -2.286 12.380 -12.914 1.00 93.31 132 HIS A O 1
ATOM 1021 N N . PRO A 1 133 ? -3.743 11.842 -14.546 1.00 92.38 133 PRO A N 1
ATOM 1022 C CA . PRO A 1 133 ? -4.860 11.643 -13.631 1.00 92.38 133 PRO A CA 1
ATOM 1023 C C . PRO A 1 133 ? -4.554 10.518 -12.641 1.00 92.38 133 PRO A C 1
ATOM 1025 O O . PRO A 1 133 ? -4.161 9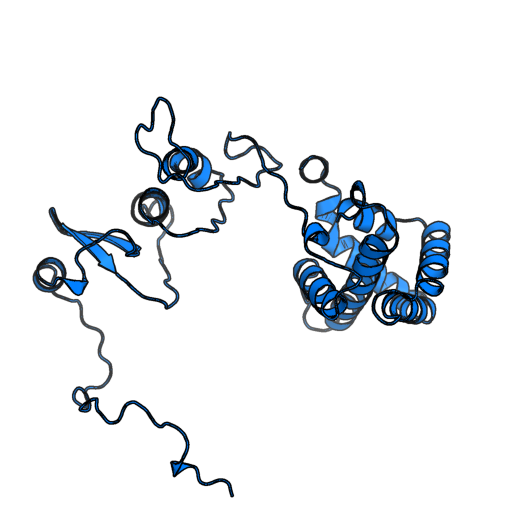.421 -13.064 1.00 92.38 133 PRO A O 1
ATOM 1028 N N . THR A 1 134 ? -4.749 10.808 -11.354 1.00 94.88 134 THR A N 1
ATOM 1029 C CA . THR A 1 134 ? -4.595 9.824 -10.285 1.00 94.88 134 THR A CA 1
ATOM 1030 C C . THR A 1 134 ? -5.737 8.815 -10.312 1.00 94.88 134 THR A C 1
ATOM 1032 O O . THR A 1 134 ? -6.881 9.140 -10.626 1.00 94.88 134 THR A O 1
ATOM 1035 N N . SER A 1 135 ? -5.402 7.579 -9.988 1.00 95.06 135 SER A N 1
ATOM 1036 C CA . SER A 1 135 ? -6.327 6.515 -9.634 1.00 95.06 135 SER A CA 1
ATOM 1037 C C . SER A 1 135 ? -6.481 6.452 -8.115 1.00 95.06 135 SER A C 1
ATOM 1039 O O . SER A 1 135 ? -5.746 7.105 -7.369 1.00 95.06 135 SER A O 1
ATOM 1041 N N . SER A 1 136 ? -7.424 5.625 -7.687 1.00 92.75 136 SER A N 1
ATOM 1042 C CA . SER A 1 136 ? -7.802 5.413 -6.295 1.00 92.75 136 SER A CA 1
ATOM 1043 C C . SER A 1 136 ? -7.512 3.976 -5.891 1.00 92.75 136 SER A C 1
ATOM 1045 O O . SER A 1 136 ? -7.665 3.063 -6.705 1.00 92.75 136 SER A O 1
ATOM 1047 N N . PHE A 1 137 ? -7.126 3.757 -4.637 1.00 92.94 137 PHE A N 1
ATOM 1048 C CA . PHE A 1 137 ? -6.942 2.413 -4.103 1.00 92.94 137 PHE A CA 1
ATOM 1049 C C . PHE A 1 137 ? -7.445 2.345 -2.667 1.00 92.94 137 PHE A C 1
ATOM 1051 O O . PHE A 1 137 ? -6.930 3.027 -1.786 1.00 92.94 137 PHE A O 1
ATOM 1058 N N . ASN A 1 138 ? -8.435 1.485 -2.434 1.00 94.75 138 ASN A N 1
ATOM 1059 C CA . ASN A 1 138 ? -8.961 1.224 -1.105 1.00 94.75 138 ASN A CA 1
ATOM 1060 C C . ASN A 1 138 ? -8.577 -0.200 -0.669 1.00 94.75 138 ASN A C 1
ATOM 1062 O O . ASN A 1 138 ? -9.179 -1.156 -1.166 1.00 94.75 138 ASN A O 1
ATOM 1066 N N . PRO A 1 139 ? -7.630 -0.374 0.271 1.00 94.94 139 PRO A N 1
ATOM 1067 C CA . PRO A 1 139 ? -7.228 -1.705 0.721 1.00 94.94 139 PRO A CA 1
ATOM 1068 C C . PRO A 1 139 ? -8.356 -2.453 1.443 1.00 94.94 139 PRO A C 1
ATOM 1070 O O . PRO A 1 139 ? -8.369 -3.680 1.429 1.00 94.94 139 PRO A O 1
ATOM 1073 N N . LEU A 1 140 ? -9.332 -1.743 2.025 1.00 97.06 140 LEU A N 1
ATOM 1074 C CA . LEU A 1 140 ? -10.466 -2.375 2.706 1.00 97.06 140 LEU A CA 1
ATOM 1075 C C . LEU A 1 140 ? -11.504 -2.942 1.725 1.00 97.06 140 LEU A C 1
ATOM 1077 O O . LEU A 1 140 ? -12.297 -3.794 2.111 1.00 97.06 140 LEU A O 1
ATOM 1081 N N . ALA A 1 141 ? -11.487 -2.528 0.451 1.00 93.38 141 ALA A N 1
ATOM 1082 C CA . ALA A 1 141 ? -12.444 -3.002 -0.554 1.00 93.38 141 ALA A CA 1
ATOM 1083 C C . ALA A 1 141 ? -12.292 -4.498 -0.881 1.00 93.38 141 ALA A C 1
ATOM 1085 O O . ALA A 1 141 ? -13.232 -5.115 -1.374 1.00 93.38 141 ALA A O 1
ATOM 1086 N N . MET A 1 142 ? -11.118 -5.079 -0.616 1.00 88.25 142 MET A N 1
ATOM 1087 C CA . MET A 1 142 ? -10.856 -6.507 -0.829 1.00 88.25 142 MET A CA 1
ATOM 1088 C C . MET A 1 142 ? -11.269 -7.373 0.368 1.00 88.25 142 MET A C 1
ATOM 1090 O O . MET A 1 142 ? -11.312 -8.595 0.250 1.00 88.25 142 MET A O 1
ATOM 1094 N N . LEU A 1 143 ? -11.570 -6.760 1.516 1.00 94.94 143 LEU A N 1
ATOM 1095 C CA . LEU A 1 143 ? -11.876 -7.475 2.746 1.00 94.94 143 LEU A CA 1
ATOM 1096 C C . LEU A 1 143 ? -13.355 -7.869 2.772 1.00 94.94 143 LEU A C 1
ATOM 1098 O O . LEU A 1 143 ? -14.247 -7.019 2.774 1.00 94.94 143 LEU A O 1
ATOM 1102 N N . ASN A 1 144 ? -13.617 -9.174 2.846 1.00 94.38 144 ASN A N 1
ATOM 1103 C CA . ASN A 1 144 ? -14.957 -9.698 3.082 1.00 94.38 144 ASN A CA 1
ATOM 1104 C C . ASN A 1 144 ? -15.127 -10.097 4.562 1.00 94.38 144 ASN A C 1
ATOM 1106 O O . ASN A 1 144 ? -14.560 -11.111 4.966 1.00 94.38 144 ASN A O 1
ATOM 1110 N N . PRO A 1 145 ? -15.932 -9.378 5.370 1.00 92.75 145 PRO A N 1
ATOM 1111 C CA . PRO A 1 145 ? -16.097 -9.668 6.799 1.00 92.75 145 PRO A CA 1
ATOM 1112 C C . PRO A 1 145 ? -16.796 -11.008 7.091 1.00 92.75 145 PRO A C 1
ATOM 1114 O O . PRO A 1 145 ? -16.822 -11.441 8.241 1.00 92.75 145 PRO A O 1
ATOM 1117 N N . THR A 1 146 ? -17.381 -11.667 6.084 1.00 94.50 146 THR A N 1
ATOM 1118 C CA . THR A 1 146 ? -18.006 -12.991 6.239 1.00 94.50 146 THR A CA 1
ATOM 1119 C C . THR A 1 146 ? -17.089 -14.142 5.823 1.00 94.50 146 THR A C 1
ATOM 1121 O O . THR A 1 146 ? -17.522 -15.291 5.874 1.00 94.50 146 THR A O 1
ATOM 1124 N N . ALA A 1 147 ? -15.876 -13.861 5.339 1.00 96.19 147 ALA A N 1
ATOM 1125 C CA . ALA A 1 147 ? -14.924 -14.889 4.935 1.00 96.19 147 ALA A CA 1
ATOM 1126 C C . ALA A 1 147 ? -14.146 -15.430 6.141 1.00 96.19 147 ALA A C 1
ATOM 1128 O O . ALA A 1 147 ? -13.830 -14.686 7.070 1.00 96.19 147 ALA A O 1
ATOM 1129 N N . ASP A 1 148 ? -13.751 -16.703 6.083 1.00 95.12 148 ASP A N 1
ATOM 1130 C CA . ASP A 1 148 ? -12.917 -17.324 7.122 1.00 95.12 148 ASP A CA 1
ATOM 1131 C C . ASP A 1 148 ? -11.540 -16.643 7.250 1.00 95.12 148 ASP A C 1
ATOM 1133 O O . ASP A 1 148 ? -10.943 -16.654 8.324 1.00 95.12 148 ASP A O 1
ATOM 1137 N N . THR A 1 149 ? -11.062 -15.998 6.178 1.00 96.56 149 THR A N 1
ATOM 1138 C CA . THR A 1 149 ? -9.784 -15.268 6.127 1.00 96.56 149 THR A CA 1
ATOM 1139 C C . THR A 1 149 ? -9.875 -13.825 6.617 1.00 96.56 149 THR A C 1
ATOM 1141 O O . THR A 1 149 ? -8.844 -13.170 6.734 1.00 96.56 149 THR A O 1
ATOM 1144 N N . ALA A 1 150 ? -11.068 -13.306 6.939 1.00 97.25 150 ALA A N 1
ATOM 1145 C CA . ALA A 1 150 ? -11.275 -11.877 7.202 1.00 97.25 150 ALA A CA 1
ATOM 1146 C C . ALA A 1 150 ? -10.325 -11.313 8.273 1.00 97.25 150 ALA A C 1
ATOM 1148 O O . ALA A 1 150 ? -9.826 -10.194 8.155 1.00 97.25 150 ALA A O 1
ATOM 1149 N N . VAL A 1 151 ? -10.069 -12.099 9.323 1.00 97.88 151 VAL A N 1
ATOM 1150 C CA . VAL A 1 151 ? -9.187 -11.718 10.434 1.00 97.88 151 VAL A CA 1
ATOM 1151 C C . VAL A 1 151 ? -7.727 -11.625 9.988 1.00 97.88 151 VAL A C 1
ATOM 1153 O O . VAL A 1 151 ? -7.025 -10.707 10.418 1.00 97.88 151 VAL A O 1
ATOM 1156 N N . ASP A 1 152 ? -7.286 -12.546 9.132 1.00 97.62 152 ASP A N 1
ATOM 1157 C CA . ASP A 1 152 ? -5.926 -12.586 8.594 1.00 97.62 152 ASP A CA 1
ATOM 1158 C C . ASP A 1 152 ? -5.720 -11.470 7.560 1.00 97.62 152 ASP A C 1
ATOM 1160 O O . ASP A 1 152 ? -4.725 -10.749 7.615 1.00 97.62 152 ASP A O 1
ATOM 1164 N N . ASP A 1 153 ? -6.710 -11.233 6.696 1.00 97.56 153 ASP A N 1
ATOM 1165 C CA . ASP A 1 153 ? -6.694 -10.142 5.717 1.00 97.56 153 ASP A CA 1
ATOM 1166 C C . ASP A 1 153 ? -6.630 -8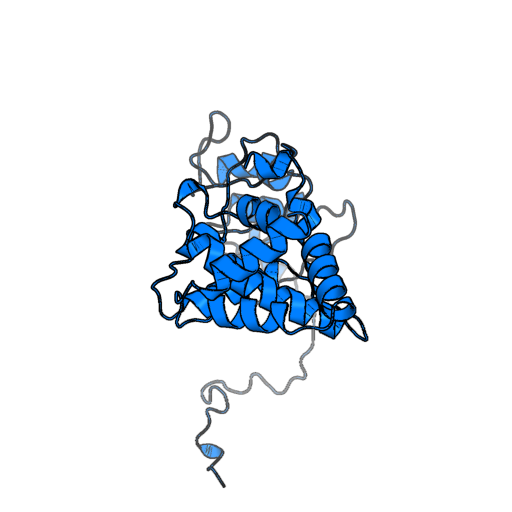.770 6.416 1.00 97.56 153 ASP A C 1
ATOM 1168 O O . ASP A 1 153 ? -5.822 -7.908 6.059 1.00 97.56 153 ASP A O 1
ATOM 1172 N N . ALA A 1 154 ? -7.415 -8.575 7.484 1.00 98.19 154 ALA A N 1
ATOM 1173 C CA . ALA A 1 154 ? -7.339 -7.373 8.318 1.00 98.19 154 ALA A CA 1
ATOM 1174 C C . ALA A 1 154 ? -5.976 -7.218 9.011 1.00 98.19 154 ALA A C 1
ATOM 1176 O O . ALA A 1 154 ? -5.507 -6.093 9.202 1.00 98.19 154 ALA A O 1
ATOM 1177 N N . ALA A 1 155 ? -5.347 -8.329 9.412 1.00 97.44 155 ALA A N 1
ATOM 1178 C CA . ALA A 1 155 ? -4.035 -8.313 10.048 1.00 97.44 155 ALA A CA 1
ATOM 1179 C C . ALA A 1 155 ? -2.951 -7.847 9.068 1.00 97.44 155 ALA A C 1
ATOM 1181 O O . ALA A 1 155 ? -2.161 -6.981 9.432 1.00 97.44 155 ALA A O 1
ATOM 1182 N N . LEU A 1 156 ? -2.971 -8.326 7.819 1.00 97.31 156 LEU A N 1
ATOM 1183 C CA . LEU A 1 156 ? -2.038 -7.887 6.774 1.00 97.31 156 LEU A CA 1
ATOM 1184 C C . LEU A 1 156 ? -2.133 -6.378 6.515 1.00 97.31 156 LEU A C 1
ATOM 1186 O O . LEU A 1 156 ? -1.113 -5.699 6.387 1.00 97.31 156 LEU A O 1
ATOM 1190 N N . ILE A 1 157 ? -3.351 -5.830 6.490 1.00 97.62 157 ILE A N 1
ATOM 1191 C CA . ILE A 1 157 ? -3.559 -4.385 6.330 1.00 97.62 157 ILE A CA 1
ATOM 1192 C C . ILE A 1 157 ? -3.037 -3.627 7.559 1.00 97.62 157 ILE A C 1
ATOM 1194 O O . ILE A 1 157 ? -2.321 -2.640 7.410 1.00 97.62 157 ILE A O 1
ATOM 1198 N N . ALA A 1 158 ? -3.338 -4.090 8.776 1.00 97.81 158 ALA A N 1
ATOM 1199 C CA . ALA A 1 158 ? -2.849 -3.454 10.001 1.00 97.81 158 ALA A CA 1
ATOM 1200 C C . ALA A 1 158 ? -1.312 -3.486 10.117 1.00 97.81 158 ALA A C 1
ATOM 1202 O O . ALA A 1 158 ? -0.704 -2.518 10.575 1.00 97.81 158 ALA A O 1
ATOM 1203 N N . GLU A 1 159 ? -0.671 -4.572 9.681 1.00 96.25 159 GLU A N 1
ATOM 1204 C CA . GLU A 1 159 ? 0.788 -4.697 9.624 1.00 96.25 159 GLU A CA 1
ATOM 1205 C C . GLU A 1 159 ? 1.418 -3.743 8.610 1.00 96.25 159 GLU A C 1
ATOM 1207 O O . GLU A 1 159 ? 2.479 -3.185 8.892 1.00 96.25 159 GLU A O 1
ATOM 1212 N N . ALA A 1 160 ? 0.760 -3.519 7.469 1.00 96.00 160 ALA A N 1
ATOM 1213 C CA . ALA A 1 160 ? 1.196 -2.545 6.473 1.00 96.00 160 ALA A CA 1
ATOM 1214 C C . ALA A 1 160 ? 1.058 -1.090 6.960 1.00 96.00 160 ALA A C 1
ATOM 1216 O O . ALA A 1 160 ? 1.822 -0.232 6.522 1.00 96.00 160 ALA A O 1
ATOM 1217 N N . LEU A 1 161 ? 0.104 -0.810 7.857 1.00 96.69 161 LEU A N 1
ATOM 1218 C CA . LEU A 1 161 ? -0.145 0.530 8.406 1.00 96.69 161 LEU A CA 1
ATOM 1219 C C . LEU A 1 161 ? 0.783 0.907 9.564 1.00 96.69 161 LEU A C 1
ATOM 1221 O O . LEU A 1 161 ? 1.031 2.086 9.776 1.00 96.69 161 LEU A O 1
ATOM 1225 N N . VAL A 1 162 ? 1.269 -0.065 10.337 1.00 95.94 162 VAL A N 1
ATOM 1226 C CA . VAL A 1 162 ? 2.068 0.206 11.540 1.00 95.94 162 VAL A CA 1
ATOM 1227 C C . VAL A 1 162 ? 3.460 -0.352 11.363 1.00 95.94 162 VAL A C 1
ATOM 1229 O O . VAL A 1 162 ? 3.635 -1.570 11.282 1.00 95.94 162 VAL A O 1
ATOM 1232 N N . ILE A 1 163 ? 4.468 0.511 11.404 1.00 93.38 163 ILE A N 1
ATOM 1233 C CA . ILE A 1 163 ? 5.865 0.085 11.402 1.00 93.38 163 ILE A CA 1
ATOM 1234 C C . ILE A 1 163 ? 6.185 -0.534 12.768 1.00 93.38 163 ILE A C 1
ATOM 1236 O O . ILE A 1 163 ? 5.912 0.041 13.820 1.00 93.38 163 ILE A O 1
ATOM 1240 N N . GLN A 1 164 ? 6.739 -1.750 12.764 1.00 90.50 164 GLN A N 1
ATOM 1241 C CA . GLN A 1 164 ? 7.132 -2.421 14.001 1.00 90.50 164 GLN A CA 1
ATOM 1242 C C . GLN A 1 164 ? 8.348 -1.713 14.594 1.00 90.50 164 GLN A C 1
ATOM 1244 O O . GLN A 1 164 ? 9.430 -1.762 14.015 1.00 90.50 164 GLN A O 1
ATOM 1249 N N . GLU A 1 165 ? 8.184 -1.119 15.771 1.00 88.56 165 GLU A N 1
ATOM 1250 C CA . GLU A 1 165 ? 9.313 -0.560 16.507 1.00 88.56 165 GLU A CA 1
ATOM 1251 C C . GLU A 1 165 ? 10.117 -1.661 17.208 1.00 88.56 165 GLU A C 1
ATOM 1253 O O . GLU A 1 165 ? 9.580 -2.706 17.606 1.00 88.56 165 GLU A O 1
ATOM 1258 N N . GLU A 1 166 ? 11.412 -1.400 17.385 1.00 87.88 166 GLU A N 1
ATOM 1259 C CA . GLU A 1 166 ? 12.319 -2.218 18.186 1.00 87.88 166 GLU A CA 1
ATOM 1260 C C . GLU A 1 166 ? 12.407 -1.701 19.634 1.00 87.88 166 GLU A C 1
ATOM 1262 O O . GLU A 1 166 ? 12.076 -0.557 19.943 1.00 87.88 166 GLU A O 1
ATOM 1267 N N . GLY A 1 167 ? 12.862 -2.553 20.558 1.00 89.94 167 GLY A N 1
ATOM 1268 C CA . GLY A 1 167 ? 13.077 -2.151 21.950 1.00 89.94 167 GLY A CA 1
ATOM 1269 C C . GLY A 1 167 ? 11.778 -1.811 22.709 1.00 89.94 167 GLY A C 1
ATOM 1270 O O . GLY A 1 167 ? 10.778 -2.514 22.541 1.00 89.94 167 GLY A O 1
ATOM 1271 N N . PRO A 1 168 ? 11.774 -0.780 23.581 1.00 82.81 168 PRO A N 1
ATOM 1272 C CA . PRO A 1 168 ? 10.630 -0.451 24.442 1.00 82.81 168 PRO A CA 1
ATOM 1273 C C . PRO A 1 168 ? 9.319 -0.148 23.694 1.00 82.81 168 PRO A C 1
ATOM 1275 O O . PRO A 1 168 ? 8.242 -0.450 24.205 1.00 82.81 168 PRO A O 1
ATOM 1278 N N . GLY A 1 169 ? 9.400 0.394 22.475 1.00 85.00 169 GLY A N 1
ATOM 1279 C CA . GLY A 1 169 ? 8.241 0.729 21.636 1.00 85.00 169 GLY A CA 1
ATOM 1280 C C . GLY A 1 169 ? 7.565 -0.472 20.961 1.00 85.00 169 GLY A C 1
ATOM 1281 O O . GLY A 1 169 ? 6.432 -0.387 20.475 1.00 85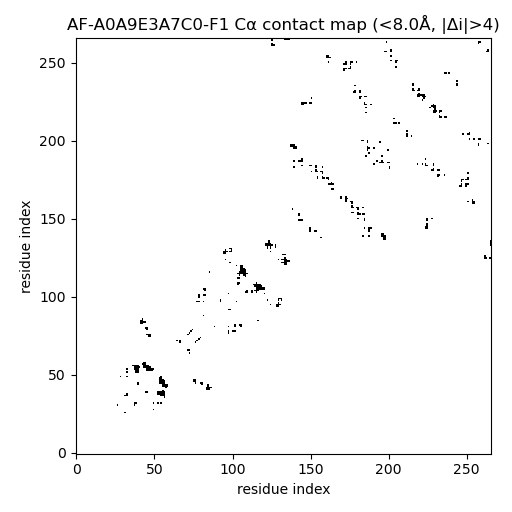.00 169 GLY A O 1
ATOM 1282 N N . ARG A 1 170 ? 8.212 -1.648 20.991 1.00 92.31 170 ARG A N 1
ATOM 1283 C CA . ARG A 1 170 ? 7.700 -2.888 20.386 1.00 92.31 170 ARG A CA 1
ATOM 1284 C C . ARG A 1 170 ? 6.323 -3.287 20.921 1.00 92.31 170 ARG A C 1
ATOM 1286 O O . ARG A 1 170 ? 5.479 -3.770 20.165 1.00 92.31 170 ARG A O 1
ATOM 1293 N N . HIS A 1 171 ? 6.102 -3.108 22.226 1.00 92.88 171 HIS A N 1
ATOM 1294 C CA . HIS A 1 171 ? 4.825 -3.436 22.871 1.00 92.88 171 HIS A CA 1
ATOM 1295 C C . HIS A 1 171 ? 3.687 -2.575 22.320 1.00 92.88 171 HIS A C 1
ATOM 1297 O O . HIS A 1 171 ? 2.649 -3.106 21.928 1.00 92.88 171 HIS A O 1
ATOM 1303 N N . PHE A 1 172 ? 3.907 -1.261 22.226 1.00 94.25 172 PHE A N 1
ATOM 1304 C CA . PHE A 1 172 ? 2.892 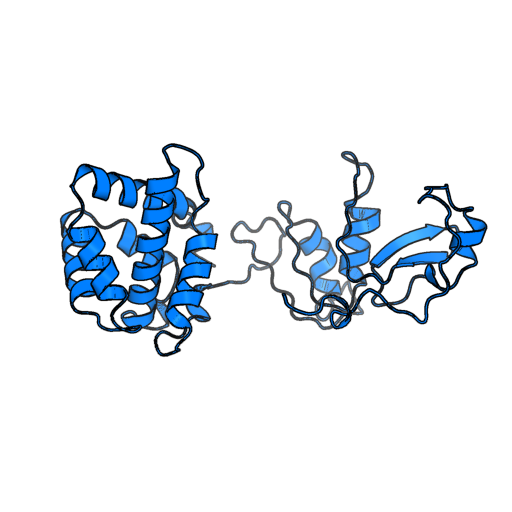-0.313 21.771 1.00 94.25 172 PHE A CA 1
ATOM 1305 C C . PHE A 1 172 ? 2.567 -0.476 20.288 1.00 94.25 172 PHE A C 1
ATOM 1307 O O . PHE A 1 172 ? 1.393 -0.542 19.940 1.00 94.25 172 PHE A O 1
ATOM 1314 N N . SER A 1 173 ? 3.571 -0.659 19.429 1.00 94.88 173 SER A N 1
ATOM 1315 C CA . SER A 1 173 ? 3.352 -0.938 17.999 1.00 94.88 173 SER A CA 1
ATOM 1316 C C . SER A 1 173 ? 2.604 -2.262 17.765 1.00 94.88 173 SER A C 1
ATOM 1318 O O . SER A 1 173 ? 1.673 -2.312 16.962 1.00 94.88 173 SER A O 1
ATOM 1320 N N . SER A 1 174 ? 2.914 -3.322 18.521 1.00 96.06 174 SER A N 1
ATOM 1321 C CA . SER A 1 174 ? 2.167 -4.592 18.461 1.00 96.06 174 SER A CA 1
ATOM 1322 C C . SER A 1 174 ? 0.718 -4.443 18.945 1.00 96.06 174 SER A C 1
ATOM 1324 O O . SER A 1 174 ? -0.227 -4.931 18.317 1.00 96.06 174 SER A O 1
ATOM 1326 N N . ALA A 1 175 ? 0.508 -3.729 20.052 1.00 96.88 175 ALA A N 1
ATOM 1327 C CA . ALA A 1 175 ? -0.826 -3.458 20.570 1.00 96.88 175 ALA A CA 1
ATOM 1328 C C . ALA A 1 175 ? -1.648 -2.562 19.624 1.00 96.88 175 ALA A C 1
ATOM 1330 O O . ALA A 1 175 ? -2.837 -2.822 19.435 1.00 96.88 175 ALA A O 1
ATOM 1331 N N . ALA A 1 176 ? -1.019 -1.575 18.978 1.00 97.75 176 ALA A N 1
ATOM 1332 C CA . ALA A 1 176 ? -1.643 -0.710 17.981 1.00 97.75 176 ALA A CA 1
ATOM 1333 C C . ALA A 1 176 ? -2.085 -1.509 16.750 1.00 97.75 176 ALA A C 1
ATOM 1335 O O . ALA A 1 176 ? -3.234 -1.384 16.335 1.00 97.75 176 ALA A O 1
ATOM 1336 N N . ARG A 1 177 ? -1.241 -2.413 16.228 1.00 97.62 177 ARG A N 1
ATOM 1337 C CA . ARG A 1 177 ? -1.615 -3.347 15.145 1.00 97.62 177 ARG A CA 1
ATOM 1338 C C . ARG A 1 177 ? -2.837 -4.181 15.501 1.00 97.62 177 ARG A C 1
ATOM 1340 O O . ARG A 1 177 ? -3.776 -4.271 14.716 1.00 97.62 177 ARG A O 1
ATOM 1347 N N . ASN A 1 178 ? -2.848 -4.765 16.699 1.00 97.75 178 ASN A N 1
ATOM 1348 C CA . ASN A 1 178 ? -3.975 -5.575 17.160 1.00 97.75 178 ASN A CA 1
ATOM 1349 C C . ASN A 1 178 ? -5.270 -4.760 17.264 1.00 97.75 178 ASN A C 1
ATOM 1351 O O . ASN A 1 178 ? -6.332 -5.255 16.882 1.00 97.75 178 ASN A O 1
ATOM 1355 N N . PHE A 1 179 ? -5.183 -3.522 17.758 1.00 98.44 179 PHE A N 1
ATOM 1356 C CA . PHE A 1 179 ? -6.333 -2.631 17.832 1.00 98.44 179 PHE A CA 1
ATOM 1357 C C . PHE A 1 179 ? -6.827 -2.217 16.442 1.00 98.44 179 PHE A C 1
ATOM 1359 O O . PHE A 1 179 ? -8.012 -2.371 16.154 1.00 98.44 179 PHE A O 1
ATOM 1366 N N . LEU A 1 180 ? -5.923 -1.784 15.556 1.00 98.56 180 LEU A N 1
ATOM 1367 C CA . LEU A 1 180 ? -6.255 -1.414 14.180 1.00 98.56 180 LEU A CA 1
ATOM 1368 C C . LEU A 1 180 ? -6.859 -2.580 13.403 1.00 98.56 180 LEU A C 1
ATOM 1370 O O . LEU A 1 180 ? -7.836 -2.370 12.699 1.00 98.56 180 LEU A O 1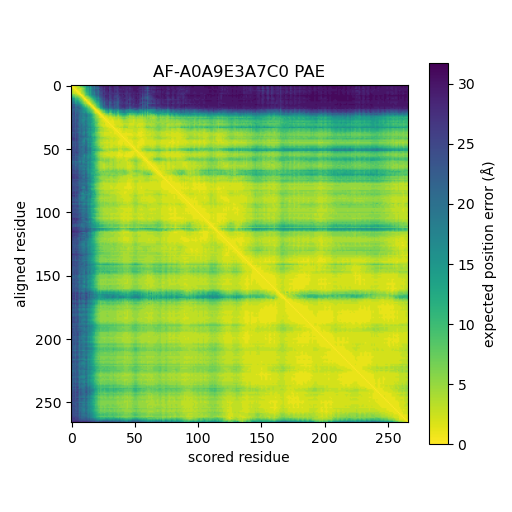
ATOM 1374 N N . ARG A 1 181 ? -6.373 -3.815 13.583 1.00 98.56 181 ARG A N 1
ATOM 1375 C CA . ARG A 1 181 ? -7.011 -5.009 13.006 1.00 98.56 181 ARG A CA 1
ATOM 1376 C C . ARG A 1 181 ? -8.479 -5.109 13.422 1.00 98.56 181 ARG A C 1
ATOM 1378 O O . ARG A 1 181 ? -9.346 -5.276 12.572 1.00 98.56 181 ARG A O 1
ATOM 1385 N N . GLY A 1 182 ? -8.777 -5.001 14.718 1.00 98.50 182 GLY A N 1
ATOM 1386 C CA . GLY A 1 182 ? -10.163 -5.051 15.198 1.00 98.50 182 GLY A CA 1
ATOM 1387 C C . GLY A 1 182 ? -11.010 -3.877 14.704 1.00 98.50 182 GLY A C 1
ATOM 1388 O O . GLY A 1 182 ? -12.182 -4.069 14.390 1.00 98.50 182 GLY A O 1
ATOM 1389 N N . LEU A 1 183 ? -10.418 -2.688 14.576 1.00 98.44 183 LEU A N 1
ATOM 1390 C CA . LEU A 1 183 ? -11.098 -1.500 14.060 1.00 98.44 183 LEU A CA 1
ATOM 1391 C C . LEU A 1 183 ? -11.365 -1.582 12.547 1.00 98.44 183 LEU A C 1
ATOM 1393 O O . LEU A 1 183 ? -12.433 -1.183 12.098 1.00 98.44 183 LEU A O 1
ATOM 1397 N N . ILE A 1 184 ? -10.451 -2.160 11.762 1.00 98.69 184 ILE A N 1
ATOM 1398 C CA . ILE A 1 184 ? -10.661 -2.472 10.339 1.00 98.69 184 ILE A CA 1
ATOM 1399 C C . ILE A 1 184 ? -11.862 -3.408 10.184 1.00 98.69 184 ILE A C 1
ATOM 1401 O O . ILE A 1 184 ? -12.740 -3.155 9.360 1.00 98.69 184 ILE A O 1
ATOM 1405 N N . LEU A 1 185 ? -11.925 -4.465 10.999 1.00 98.50 185 LEU A N 1
ATOM 1406 C CA . LEU A 1 185 ? -13.043 -5.408 10.997 1.00 98.50 185 LEU A CA 1
ATOM 1407 C C . LEU A 1 185 ? -14.356 -4.739 11.417 1.00 98.50 185 LEU A C 1
ATOM 1409 O O . LEU A 1 185 ? -15.377 -4.993 10.780 1.00 98.50 185 LEU A O 1
ATOM 1413 N N . GLN A 1 186 ? -14.338 -3.856 12.425 1.00 98.44 186 GLN A N 1
ATOM 1414 C CA . GLN A 1 186 ? -15.498 -3.033 12.786 1.00 98.44 186 GLN A CA 1
ATOM 1415 C C . GLN A 1 186 ? -15.982 -2.237 11.572 1.00 98.44 186 GLN A C 1
ATOM 1417 O O . GLN A 1 186 ? -17.131 -2.388 11.176 1.00 98.44 186 GLN A O 1
ATOM 1422 N N . VAL A 1 187 ? -15.100 -1.460 10.934 1.00 98.38 187 VAL A N 1
ATOM 1423 C CA . VAL A 1 187 ? -15.450 -0.657 9.751 1.00 98.38 187 VAL A CA 1
ATOM 1424 C C . VAL A 1 187 ? -16.035 -1.543 8.653 1.00 98.38 187 VAL A C 1
ATOM 1426 O O . VAL A 1 187 ? -17.092 -1.244 8.115 1.00 98.38 187 VAL A O 1
ATOM 1429 N N . CYS A 1 188 ? -15.400 -2.669 8.334 1.00 98.06 188 CYS A N 1
ATOM 1430 C CA . CYS A 1 188 ? -15.860 -3.513 7.233 1.00 98.06 188 CYS A CA 1
ATOM 1431 C C . CYS A 1 188 ? -17.175 -4.253 7.519 1.00 98.06 188 CYS A C 1
ATOM 1433 O O . CYS A 1 188 ? -17.871 -4.613 6.570 1.00 98.06 188 CYS A O 1
ATOM 1435 N N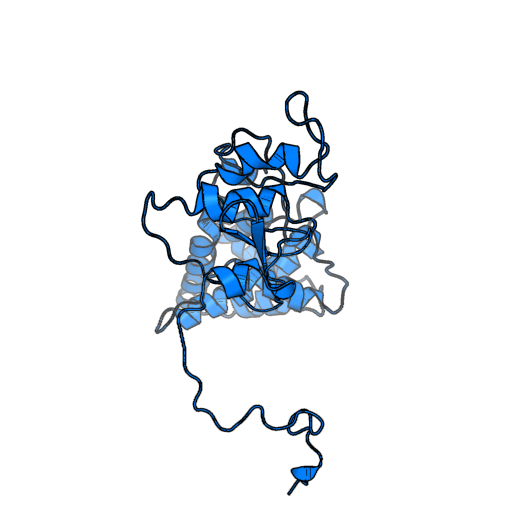 . SER A 1 189 ? -17.510 -4.502 8.788 1.00 97.31 189 SER A N 1
ATOM 1436 C CA . SER A 1 189 ? -18.725 -5.234 9.175 1.00 97.31 189 SER A CA 1
ATOM 1437 C C . SER A 1 189 ? -19.923 -4.334 9.472 1.00 97.31 189 SER A C 1
ATOM 1439 O O . SER A 1 189 ? -21.048 -4.760 9.224 1.00 97.31 189 SER A O 1
ATOM 1441 N N . ASP A 1 190 ? -19.691 -3.116 9.960 1.00 96.75 190 ASP A N 1
ATOM 1442 C CA . ASP A 1 190 ? -20.734 -2.220 10.476 1.00 96.75 190 ASP A CA 1
ATOM 1443 C C . ASP A 1 190 ? -21.044 -1.050 9.530 1.00 96.75 190 ASP A C 1
ATOM 1445 O O . ASP A 1 190 ? -22.182 -0.597 9.437 1.00 96.75 190 ASP A O 1
ATOM 1449 N N . GLU A 1 191 ? -20.054 -0.584 8.765 1.00 96.62 191 GLU A N 1
ATOM 1450 C CA . GLU A 1 191 ? -20.248 0.539 7.850 1.00 96.62 191 GLU A CA 1
ATOM 1451 C C . GLU A 1 191 ? -20.851 0.091 6.507 1.00 96.62 191 GLU A C 1
ATOM 1453 O O . GLU A 1 191 ? -20.571 -1.017 6.008 1.00 96.62 191 GLU A O 1
ATOM 1458 N N . PRO A 1 192 ? -21.641 0.964 5.855 1.00 95.19 192 PRO A N 1
ATOM 1459 C CA . PRO A 1 192 ? -22.087 0.728 4.491 1.00 95.19 192 PRO A CA 1
ATOM 1460 C C . PRO A 1 192 ? -20.883 0.722 3.526 1.00 95.19 192 PRO A C 1
ATOM 1462 O O . PRO A 1 192 ? -19.859 1.346 3.823 1.00 95.19 192 PRO A O 1
ATOM 1465 N N . PRO A 1 193 ? -20.958 0.010 2.383 1.00 92.81 193 PRO A N 1
ATOM 1466 C CA . PRO A 1 193 ? -19.818 -0.211 1.485 1.00 92.81 193 PRO A CA 1
ATOM 1467 C C . PRO A 1 193 ? -19.014 1.043 1.105 1.00 92.81 193 PRO A C 1
ATOM 1469 O O . PRO A 1 193 ? -17.787 0.991 1.066 1.00 92.81 193 PRO A O 1
ATOM 1472 N N . GLU A 1 194 ? -19.678 2.174 0.881 1.00 93.00 194 GLU A N 1
ATOM 1473 C CA . GLU A 1 194 ? -19.077 3.469 0.545 1.00 93.00 194 GLU A CA 1
ATOM 1474 C C . GLU A 1 194 ? -18.160 4.037 1.644 1.00 93.00 194 GLU A C 1
ATOM 1476 O O . GLU A 1 194 ? -17.195 4.746 1.350 1.00 93.00 194 GLU A O 1
ATOM 1481 N N . ASN A 1 195 ? -18.407 3.671 2.902 1.00 95.38 195 ASN A N 1
ATOM 1482 C CA . ASN A 1 195 ? -17.643 4.119 4.064 1.00 95.38 195 ASN A CA 1
ATOM 1483 C C . ASN A 1 195 ? -16.565 3.115 4.494 1.00 95.38 195 ASN A C 1
ATOM 1485 O O . ASN A 1 195 ? -15.798 3.398 5.415 1.00 95.38 195 ASN A O 1
ATOM 1489 N N . ARG A 1 196 ? -16.464 1.948 3.845 1.00 96.69 196 ARG A N 1
ATOM 1490 C CA . ARG A 1 196 ? -15.470 0.917 4.184 1.00 96.69 196 ARG A CA 1
ATOM 1491 C C . ARG A 1 196 ? -14.097 1.286 3.648 1.00 96.69 196 ARG A C 1
ATOM 1493 O O . ARG A 1 196 ? -13.618 0.681 2.698 1.00 96.69 196 ARG A O 1
ATOM 1500 N N . ASN A 1 197 ? -13.470 2.307 4.219 1.00 96.19 197 ASN A N 1
ATOM 1501 C CA . ASN A 1 197 ? -12.181 2.831 3.775 1.00 96.19 197 ASN A CA 1
ATOM 1502 C C . ASN A 1 197 ? -11.319 3.314 4.957 1.00 96.19 197 ASN A C 1
ATOM 1504 O O . ASN A 1 197 ? -11.777 3.417 6.098 1.00 96.19 197 ASN A O 1
ATOM 1508 N N . LEU A 1 198 ? -10.043 3.606 4.685 1.00 96.69 198 LEU A N 1
ATOM 1509 C CA . LEU A 1 198 ? -9.095 4.036 5.720 1.00 96.69 198 LEU A CA 1
ATOM 1510 C C . LEU A 1 198 ? -9.410 5.423 6.302 1.00 96.69 198 LEU A C 1
ATOM 1512 O O . LEU A 1 198 ? -9.042 5.689 7.444 1.00 96.69 198 LEU A O 1
ATOM 1516 N N . LEU A 1 199 ? -10.122 6.290 5.574 1.00 95.94 199 LEU A N 1
ATOM 1517 C CA . LEU A 1 199 ? -10.538 7.593 6.106 1.00 95.94 199 LEU A CA 1
ATOM 1518 C C . LEU A 1 199 ? -11.571 7.416 7.217 1.00 95.94 199 LEU A C 1
ATOM 1520 O O . LEU A 1 199 ? -11.491 8.084 8.245 1.00 95.94 199 LEU A O 1
ATOM 1524 N N . ARG A 1 200 ? -12.508 6.476 7.053 1.00 97.12 200 ARG A N 1
ATOM 1525 C CA . ARG A 1 200 ? -13.465 6.149 8.108 1.00 97.12 200 ARG A CA 1
ATOM 1526 C C . ARG A 1 200 ? -12.773 5.559 9.334 1.00 97.12 200 ARG A C 1
ATOM 1528 O O . ARG A 1 200 ? -13.066 5.967 10.454 1.00 97.12 200 ARG A O 1
ATOM 1535 N N . LEU A 1 201 ? -11.805 4.668 9.125 1.00 97.69 201 LEU A N 1
ATOM 1536 C CA . LEU A 1 201 ? -10.952 4.172 10.205 1.00 97.69 201 LEU A CA 1
ATOM 1537 C C . LEU A 1 201 ? -10.232 5.321 10.932 1.00 97.69 201 LEU A C 1
ATOM 1539 O O . LEU A 1 201 ? -10.242 5.349 12.162 1.00 97.69 201 LEU A O 1
ATOM 1543 N N . ARG A 1 202 ? -9.677 6.295 10.197 1.00 97.12 202 ARG A N 1
ATOM 1544 C CA . ARG A 1 202 ? -9.031 7.481 10.777 1.00 97.12 202 ARG A CA 1
ATOM 1545 C C . ARG A 1 202 ? -10.002 8.299 11.629 1.00 97.12 202 ARG A C 1
ATOM 1547 O O . ARG A 1 202 ? -9.673 8.604 12.767 1.00 97.12 202 ARG A O 1
ATOM 1554 N N . GLN A 1 203 ? -11.208 8.571 11.127 1.00 96.62 203 GLN A N 1
ATOM 1555 C CA . GLN A 1 203 ? -12.248 9.293 11.872 1.00 96.62 203 GLN A CA 1
ATOM 1556 C C . GLN A 1 203 ? -12.599 8.615 13.201 1.00 96.62 203 GLN A C 1
ATOM 1558 O O . GLN A 1 203 ? -12.741 9.298 14.211 1.00 96.62 203 GLN A O 1
ATOM 1563 N N . LEU A 1 204 ? -12.744 7.285 13.202 1.00 97.75 204 LEU A N 1
ATOM 1564 C CA . LEU A 1 204 ? -13.036 6.514 14.414 1.00 97.75 204 LEU A CA 1
ATOM 1565 C C . LEU A 1 204 ? -11.863 6.525 15.401 1.00 97.75 204 LEU A C 1
ATOM 1567 O O . LEU A 1 204 ? -12.067 6.573 16.612 1.00 97.75 204 LEU A O 1
ATOM 1571 N N . LEU A 1 205 ? -10.634 6.492 14.885 1.00 96.56 205 LEU A N 1
ATOM 1572 C CA . LEU A 1 205 ? -9.419 6.493 15.692 1.00 96.56 205 LEU A CA 1
ATOM 1573 C C . LEU A 1 205 ? -9.171 7.838 16.390 1.00 96.56 205 LEU A C 1
ATOM 1575 O O . LEU A 1 205 ? -8.600 7.863 17.477 1.00 96.56 205 LEU A O 1
ATOM 1579 N N . THR A 1 206 ? -9.606 8.943 15.782 1.00 96.75 206 THR A N 1
ATOM 1580 C CA . THR A 1 206 ? -9.411 10.311 16.290 1.00 96.75 206 THR A CA 1
ATOM 1581 C C . THR A 1 206 ? -10.645 10.887 16.989 1.00 96.75 206 THR A C 1
ATOM 1583 O O . THR A 1 206 ? -10.760 12.107 17.116 1.00 96.75 206 THR A O 1
ATOM 1586 N N . LEU A 1 207 ? -11.596 10.044 17.407 1.00 97.62 207 LEU A N 1
ATOM 1587 C CA . LEU A 1 207 ? -12.714 10.483 18.244 1.00 97.62 207 LEU A CA 1
ATOM 1588 C C . LEU A 1 207 ? -12.203 11.078 19.563 1.00 97.62 207 LEU A C 1
ATOM 1590 O O . LEU A 1 207 ? -11.138 10.711 20.064 1.00 97.62 207 LEU A O 1
ATOM 1594 N N . ASP A 1 208 ? -12.992 11.980 20.147 1.00 96.50 208 ASP A N 1
ATOM 1595 C CA . ASP A 1 208 ? -12.737 12.453 21.504 1.00 96.50 208 ASP A CA 1
ATOM 1596 C C . ASP A 1 208 ? -12.959 11.333 22.540 1.00 96.50 208 ASP A C 1
ATOM 1598 O O . ASP A 1 208 ? -13.378 10.218 22.224 1.00 96.50 208 ASP A O 1
ATOM 1602 N N . THR A 1 209 ? -12.661 11.613 23.809 1.00 94.44 209 THR A N 1
ATOM 1603 C CA . THR A 1 209 ? -12.728 10.609 24.881 1.00 94.44 209 THR A CA 1
ATOM 1604 C C . THR A 1 209 ? -14.104 9.953 25.009 1.00 94.44 209 THR A C 1
ATOM 1606 O O . THR A 1 209 ? -14.184 8.745 25.239 1.00 94.44 209 THR A O 1
ATOM 1609 N N . GLU A 1 210 ? -15.188 10.721 24.877 1.00 96.69 210 GLU A N 1
ATOM 1610 C CA . GLU A 1 210 ? -16.546 10.182 24.993 1.00 96.69 210 GLU A CA 1
ATOM 1611 C C . GLU A 1 210 ? -16.939 9.397 23.739 1.00 96.69 210 GLU A C 1
ATOM 1613 O O . GLU A 1 210 ? -17.448 8.281 23.851 1.00 96.69 210 GLU A O 1
ATOM 1618 N N . GLY A 1 211 ? -16.607 9.901 22.549 1.00 97.75 211 GLY A N 1
ATOM 1619 C CA . GLY A 1 211 ? -16.789 9.187 21.290 1.00 97.75 211 GLY A CA 1
ATOM 1620 C C . GLY A 1 211 ? -16.022 7.866 21.252 1.00 97.75 211 GLY A C 1
ATOM 1621 O O . GLY A 1 211 ? -16.573 6.849 20.839 1.00 97.75 211 GLY A O 1
ATOM 1622 N N . PHE A 1 212 ? -14.786 7.832 21.754 1.00 97.25 212 PHE A N 1
ATOM 1623 C CA . PHE A 1 212 ? -13.990 6.607 21.829 1.00 97.25 212 PHE A CA 1
ATOM 1624 C C . PHE A 1 212 ? -14.602 5.574 22.786 1.00 97.25 212 PHE A C 1
ATOM 1626 O O . PHE A 1 212 ? -14.635 4.383 22.474 1.00 97.25 212 PHE A O 1
ATOM 1633 N N . LYS A 1 213 ? -15.141 6.006 23.935 1.00 97.19 213 LYS A N 1
ATOM 1634 C CA . LYS A 1 213 ? -15.879 5.111 24.845 1.00 97.19 213 LYS A CA 1
ATOM 1635 C C . LYS A 1 213 ? -17.112 4.516 24.163 1.00 97.19 213 LYS A C 1
ATOM 1637 O O . LYS A 1 213 ? -17.328 3.311 24.272 1.00 97.19 213 LYS A O 1
ATOM 1642 N N . LEU A 1 214 ? -17.883 5.337 23.447 1.00 98.19 214 LEU A N 1
ATOM 1643 C CA . LEU A 1 214 ? -19.051 4.882 22.686 1.00 98.19 214 LEU A CA 1
ATOM 1644 C C . LEU A 1 214 ? -18.654 3.909 21.567 1.00 98.19 214 LEU A C 1
ATOM 1646 O O . LEU A 1 214 ? -19.294 2.875 21.406 1.00 98.19 214 LEU A O 1
ATOM 1650 N N . LEU A 1 215 ? -17.563 4.180 20.845 1.00 98.38 215 LEU A N 1
ATOM 1651 C CA . LEU A 1 215 ? -17.021 3.270 19.834 1.00 98.38 215 LEU A CA 1
ATOM 1652 C C . LEU A 1 215 ? -16.695 1.897 20.432 1.00 98.38 215 LEU A C 1
ATOM 1654 O O . LEU A 1 215 ? -17.084 0.879 19.864 1.00 98.38 215 LEU A O 1
ATOM 1658 N N . LEU A 1 216 ? -16.019 1.851 21.585 1.00 98.44 216 LEU A N 1
ATOM 1659 C CA . LEU A 1 216 ? -15.729 0.578 22.246 1.00 98.44 216 LEU A CA 1
ATOM 1660 C C . LEU A 1 216 ? -17.014 -0.169 22.625 1.00 98.44 216 LEU A C 1
ATOM 1662 O O . LEU A 1 216 ? -17.064 -1.377 22.419 1.00 98.44 216 LEU A O 1
ATOM 1666 N N . GLN A 1 217 ? -18.052 0.524 23.104 1.00 98.44 217 GLN A N 1
ATOM 1667 C CA . GLN A 1 217 ? -19.351 -0.095 23.403 1.00 98.44 217 GLN A CA 1
ATOM 1668 C C . GLN A 1 217 ? -20.009 -0.686 22.150 1.00 98.44 217 GLN A C 1
ATOM 1670 O O . GLN A 1 217 ? -20.453 -1.829 22.180 1.00 98.44 217 GLN A O 1
ATOM 1675 N N . VAL A 1 218 ? -20.008 0.040 21.027 1.00 98.38 218 VAL A N 1
ATOM 1676 C CA . VAL A 1 218 ? -20.524 -0.477 19.746 1.00 98.38 218 VAL A CA 1
ATOM 1677 C C . VAL A 1 218 ? -19.743 -1.717 19.307 1.00 98.38 218 VAL A C 1
ATOM 1679 O O . VAL A 1 218 ? -20.333 -2.743 18.975 1.00 98.38 218 VAL A O 1
ATOM 1682 N N . MET A 1 219 ? -18.410 -1.668 19.369 1.00 98.62 219 MET A N 1
ATOM 1683 C CA . MET A 1 219 ? -17.566 -2.811 19.017 1.00 98.62 219 MET A CA 1
ATOM 1684 C C . MET A 1 219 ? -17.783 -4.015 19.947 1.00 98.62 219 MET A C 1
ATOM 1686 O O . MET A 1 219 ? -17.636 -5.153 19.507 1.00 98.62 219 MET A O 1
ATOM 1690 N N . GLN A 1 220 ? -18.120 -3.797 21.223 1.00 98.62 220 GLN A N 1
ATOM 1691 C CA . GLN A 1 220 ? -18.412 -4.865 22.187 1.00 98.62 220 GLN A CA 1
ATOM 1692 C C . GLN A 1 220 ? -19.687 -5.647 21.852 1.00 98.62 220 GLN A C 1
ATOM 1694 O O . GLN A 1 220 ? -19.764 -6.826 22.192 1.00 98.62 220 GLN A O 1
ATOM 1699 N N . GLU A 1 221 ? -20.635 -5.042 21.141 1.00 98.25 221 GLU A N 1
ATOM 1700 C CA . GLU A 1 221 ? -21.855 -5.707 20.667 1.00 98.25 221 GLU A CA 1
ATOM 1701 C C . GLU A 1 221 ? -21.685 -6.334 19.268 1.00 98.25 221 GLU A C 1
ATOM 1703 O O . GLU A 1 221 ? -22.571 -7.036 18.780 1.00 98.25 221 GLU A O 1
ATOM 1708 N N . ASN A 1 222 ? -20.533 -6.131 18.613 1.00 97.94 222 ASN A N 1
ATOM 1709 C CA . ASN A 1 222 ? -20.266 -6.656 17.278 1.00 97.94 222 ASN A CA 1
ATOM 1710 C C . ASN A 1 222 ? -19.597 -8.045 17.317 1.00 97.94 222 ASN A C 1
ATOM 1712 O O . ASN A 1 222 ? -18.402 -8.198 17.607 1.00 97.94 222 ASN A O 1
ATOM 1716 N N . ASP A 1 223 ? -20.380 -9.067 16.964 1.00 97.44 223 ASP A N 1
ATOM 1717 C CA . ASP A 1 223 ? -19.957 -10.470 16.910 1.00 97.44 223 ASP A CA 1
ATOM 1718 C C . ASP A 1 223 ? -19.375 -10.926 15.556 1.00 97.44 223 ASP A C 1
ATOM 1720 O O . ASP A 1 223 ? -19.033 -12.103 15.384 1.00 97.44 223 ASP A O 1
ATOM 1724 N N . ALA A 1 224 ? -19.188 -10.006 14.604 1.00 95.94 224 ALA A N 1
ATOM 1725 C CA . ALA A 1 224 ? -18.588 -10.303 13.308 1.00 95.94 224 ALA A CA 1
ATOM 1726 C C . ALA A 1 224 ? -17.187 -10.932 13.428 1.00 95.94 224 ALA A C 1
ATOM 1728 O O . ALA A 1 224 ? -16.455 -10.746 14.410 1.00 95.94 224 ALA A O 1
ATOM 1729 N N . CYS A 1 225 ? -16.800 -11.675 12.385 1.00 96.75 225 CYS A N 1
ATOM 1730 C CA . CYS A 1 225 ? -15.484 -12.314 12.277 1.00 96.75 225 CYS A CA 1
ATOM 1731 C C . CYS A 1 225 ? -15.163 -13.209 13.491 1.00 96.75 225 CYS A C 1
ATOM 1733 O O . CYS A 1 225 ? -14.085 -13.128 14.083 1.00 96.75 225 CYS A O 1
ATOM 1735 N N . GLY A 1 226 ? -16.141 -14.008 13.934 1.00 95.44 226 GLY A N 1
ATOM 1736 C CA . GLY A 1 226 ? -15.993 -14.900 15.089 1.00 95.44 226 GLY A CA 1
ATOM 1737 C C . GLY A 1 226 ? -15.778 -14.158 16.415 1.00 95.44 226 GLY A C 1
ATOM 1738 O O . GLY A 1 226 ? -15.031 -14.633 17.279 1.00 95.44 226 GLY A O 1
ATOM 1739 N N . GLY A 1 227 ? -16.365 -12.967 16.571 1.00 97.44 227 GLY A N 1
ATOM 1740 C CA . GLY A 1 227 ? -16.277 -12.136 17.775 1.00 97.44 227 GLY A CA 1
ATOM 1741 C C . GLY A 1 227 ? -14.913 -11.478 18.015 1.00 97.44 227 GLY A C 1
ATOM 1742 O O . GLY A 1 227 ? -14.620 -11.072 19.143 1.00 97.44 227 GLY A O 1
ATOM 1743 N N . VAL A 1 228 ? -14.041 -11.396 17.000 1.00 98.19 228 VAL A N 1
ATOM 1744 C CA . VAL A 1 228 ? -12.733 -10.717 17.123 1.00 98.19 228 VAL A CA 1
ATOM 1745 C C . VAL A 1 228 ? -12.901 -9.221 17.391 1.00 98.19 228 VAL A C 1
ATOM 1747 O O . VAL A 1 228 ? -12.119 -8.660 18.165 1.00 98.19 228 VAL A O 1
ATOM 1750 N N . VAL A 1 229 ? -13.922 -8.589 16.808 1.00 98.56 229 VAL A N 1
ATOM 1751 C CA . VAL A 1 229 ? -14.227 -7.168 17.024 1.00 98.56 229 VAL A CA 1
ATOM 1752 C C . VAL A 1 229 ? -14.528 -6.913 18.505 1.00 98.56 229 VAL A C 1
ATOM 1754 O O . VAL A 1 229 ? -13.773 -6.194 19.169 1.00 98.56 229 VAL A O 1
ATOM 1757 N N . ARG A 1 230 ? -15.512 -7.631 19.065 1.00 98.69 230 ARG A N 1
ATOM 1758 C CA . ARG A 1 230 ? -15.837 -7.611 20.499 1.00 98.69 230 ARG A CA 1
ATOM 1759 C C . ARG A 1 230 ? -14.639 -7.880 21.404 1.00 98.69 230 ARG A C 1
ATOM 1761 O O . ARG A 1 230 ? -14.412 -7.153 22.372 1.00 98.69 230 ARG A O 1
ATOM 1768 N N . ARG A 1 231 ? -13.838 -8.914 21.116 1.00 98.56 231 ARG A N 1
ATOM 1769 C CA . ARG A 1 231 ? -12.650 -9.236 21.931 1.00 98.56 231 ARG A CA 1
ATOM 1770 C C . ARG A 1 231 ? -11.593 -8.134 21.884 1.00 98.56 231 ARG A C 1
ATOM 1772 O O . ARG A 1 231 ? -10.985 -7.851 22.914 1.00 98.56 231 ARG A O 1
ATOM 1779 N N . THR A 1 232 ? -11.396 -7.499 20.728 1.00 98.44 232 THR A N 1
ATOM 1780 C CA . THR A 1 232 ? -10.481 -6.356 20.594 1.00 98.44 232 THR A CA 1
ATOM 1781 C C . THR A 1 232 ? -10.940 -5.188 21.463 1.00 98.44 232 THR A C 1
ATOM 1783 O O . THR A 1 232 ? -10.136 -4.637 22.215 1.00 98.44 232 THR A O 1
ATOM 1786 N N . ALA A 1 233 ? -12.234 -4.862 21.437 1.00 98.50 233 ALA A N 1
ATOM 1787 C CA . ALA A 1 233 ? -12.791 -3.789 22.254 1.00 98.50 233 ALA A CA 1
ATOM 1788 C C . ALA A 1 233 ? -12.694 -4.083 23.758 1.00 98.50 233 ALA A C 1
ATOM 1790 O O . ALA A 1 233 ? -12.204 -3.245 24.513 1.00 98.50 233 ALA A O 1
ATOM 1791 N N . ASN A 1 234 ? -13.040 -5.303 24.184 1.00 98.38 234 ASN A N 1
ATOM 1792 C CA . ASN A 1 234 ? -12.869 -5.750 25.571 1.00 98.38 234 ASN A CA 1
ATOM 1793 C C . ASN A 1 234 ? -11.411 -5.647 26.031 1.00 98.38 234 ASN A C 1
ATOM 1795 O O . ASN A 1 234 ? -11.134 -5.150 27.122 1.00 98.38 234 ASN A O 1
ATOM 1799 N N . SER A 1 235 ? -10.468 -6.078 25.187 1.00 97.81 235 SER A N 1
ATOM 1800 C CA . SER A 1 235 ? -9.044 -5.986 25.502 1.00 97.81 235 SER A CA 1
ATOM 1801 C C . SER A 1 235 ? -8.567 -4.540 25.616 1.00 97.81 235 SER A C 1
ATOM 1803 O O . SER A 1 235 ? -7.701 -4.279 26.445 1.00 97.81 235 SER A O 1
ATOM 1805 N N . MET A 1 236 ? -9.083 -3.619 24.800 1.00 97.69 236 MET A N 1
ATOM 1806 C CA . MET A 1 236 ? -8.731 -2.199 24.865 1.00 97.69 236 MET A CA 1
ATOM 1807 C C . MET A 1 236 ? -9.356 -1.513 26.089 1.00 97.69 236 MET A C 1
ATOM 1809 O O . MET A 1 236 ? -8.692 -0.731 26.766 1.00 97.69 236 MET A O 1
ATOM 1813 N N . ALA A 1 237 ? -10.608 -1.844 26.419 1.00 96.81 237 ALA A N 1
ATOM 1814 C CA . ALA A 1 237 ? -11.316 -1.312 27.581 1.00 96.81 237 ALA A CA 1
ATOM 1815 C C . ALA A 1 237 ? -10.683 -1.746 28.914 1.00 96.81 237 ALA A C 1
ATOM 1817 O O . ALA A 1 237 ? -10.652 -0.958 29.857 1.00 96.81 237 ALA A O 1
ATOM 1818 N N . ALA A 1 238 ? -10.150 -2.972 28.980 1.00 96.81 238 ALA A N 1
ATOM 1819 C CA . ALA A 1 238 ? -9.520 -3.528 30.177 1.00 96.81 238 ALA A CA 1
ATOM 1820 C C . ALA A 1 238 ? -8.101 -2.995 30.459 1.00 96.81 238 ALA A C 1
ATOM 1822 O O . ALA A 1 238 ? -7.558 -3.254 31.534 1.00 96.81 238 ALA A O 1
ATOM 1823 N N . LYS A 1 239 ? -7.473 -2.279 29.514 1.00 96.62 239 LYS A N 1
ATOM 1824 C CA . LYS A 1 239 ? -6.134 -1.702 29.709 1.00 96.62 239 LYS A CA 1
ATOM 1825 C C . LYS A 1 239 ? -6.156 -0.584 30.744 1.00 96.62 239 LYS A C 1
ATOM 1827 O O . LYS A 1 239 ? -7.095 0.210 30.800 1.00 96.62 239 LYS A O 1
ATOM 1832 N N . ALA A 1 240 ? -5.068 -0.481 31.507 1.00 96.62 240 ALA A N 1
ATOM 1833 C CA . ALA A 1 240 ? -4.823 0.685 32.345 1.00 96.62 240 ALA A CA 1
ATOM 1834 C C . ALA A 1 240 ? -4.792 1.957 31.481 1.00 96.62 240 ALA A C 1
ATOM 1836 O O . ALA A 1 240 ? -4.393 1.918 30.317 1.00 96.62 240 ALA A O 1
ATOM 1837 N N . GLU A 1 241 ? -5.216 3.089 32.042 1.00 93.94 241 GLU A N 1
ATOM 1838 C CA . GLU A 1 241 ? -5.394 4.337 31.290 1.00 93.94 241 GLU A CA 1
ATOM 1839 C C . GLU A 1 241 ? -4.120 4.785 30.558 1.00 93.94 241 GLU A C 1
ATOM 1841 O O . GLU A 1 241 ? -4.180 5.159 29.388 1.00 93.94 241 GLU A O 1
ATOM 1846 N N . ASN A 1 242 ? -2.964 4.671 31.215 1.00 93.81 242 ASN A N 1
ATOM 1847 C CA . ASN A 1 242 ? -1.661 4.986 30.635 1.00 93.81 242 ASN A CA 1
ATOM 1848 C C . ASN A 1 242 ? -1.293 4.055 29.467 1.00 93.81 242 ASN A C 1
ATOM 1850 O O . ASN A 1 242 ? -0.833 4.529 28.432 1.00 93.81 242 ASN A O 1
ATOM 1854 N N . GLU A 1 243 ? -1.519 2.746 29.604 1.00 95.00 243 GLU A N 1
ATOM 1855 C CA . GLU A 1 243 ? -1.262 1.785 28.530 1.00 95.00 243 GLU A CA 1
ATOM 1856 C C . GLU A 1 243 ? -2.210 2.026 27.351 1.00 95.00 243 GLU A C 1
ATOM 1858 O O . GLU A 1 243 ? -1.762 2.097 26.210 1.00 95.00 243 GLU A O 1
ATOM 1863 N N . ARG A 1 244 ? -3.508 2.210 27.618 1.00 95.94 244 ARG A N 1
ATOM 1864 C CA . ARG A 1 244 ? -4.524 2.507 26.600 1.00 95.94 244 ARG A CA 1
ATOM 1865 C C . ARG A 1 244 ? -4.180 3.773 25.817 1.00 95.94 244 ARG A C 1
ATOM 1867 O O . ARG A 1 244 ? -4.248 3.755 24.592 1.00 95.94 244 ARG A O 1
ATOM 1874 N N . SER A 1 245 ? -3.787 4.834 26.522 1.00 94.50 245 SER A N 1
ATOM 1875 C CA . SER A 1 245 ? -3.349 6.092 25.913 1.00 94.50 245 SER A CA 1
ATOM 1876 C C . SER A 1 245 ? -2.140 5.876 25.001 1.00 94.50 245 SER A C 1
ATOM 1878 O O . SER A 1 245 ? -2.175 6.302 23.852 1.00 94.50 245 SER A O 1
ATOM 1880 N N . GLY A 1 246 ? -1.134 5.117 25.454 1.00 96.06 246 GLY A N 1
ATOM 1881 C CA . GLY A 1 246 ? 0.046 4.790 24.646 1.00 96.06 246 GLY A CA 1
ATOM 1882 C C . GLY A 1 246 ? -0.276 3.989 23.379 1.00 96.06 246 GLY A C 1
ATOM 1883 O O . GLY A 1 246 ? 0.253 4.272 22.310 1.00 96.06 246 GLY A O 1
ATOM 1884 N N . VAL A 1 247 ? -1.185 3.011 23.460 1.00 96.69 247 VAL A N 1
ATOM 1885 C CA . VAL A 1 247 ? -1.621 2.251 22.274 1.00 96.69 247 VAL A CA 1
ATOM 1886 C C . VAL A 1 247 ? -2.344 3.154 21.275 1.00 96.69 247 VAL A C 1
ATOM 1888 O O . VAL A 1 247 ? -2.080 3.075 20.073 1.00 96.69 247 VAL A O 1
ATOM 1891 N N . LEU A 1 248 ? -3.248 4.009 21.761 1.00 96.56 248 LEU A N 1
ATOM 1892 C CA . LEU A 1 248 ? -4.013 4.916 20.911 1.00 96.56 248 LEU A CA 1
ATOM 1893 C C . LEU A 1 248 ? -3.108 5.969 20.263 1.00 96.56 248 LEU A C 1
ATOM 1895 O O . LEU A 1 248 ? -3.222 6.193 19.062 1.00 96.56 248 LEU A O 1
ATOM 1899 N N . SER A 1 249 ? -2.171 6.558 21.013 1.00 96.12 249 SER A N 1
ATOM 1900 C CA . SER A 1 249 ? -1.223 7.533 20.469 1.00 96.12 249 SER A CA 1
ATOM 1901 C C . SER A 1 249 ? -0.358 6.925 19.371 1.00 96.12 249 SER A C 1
ATOM 1903 O O . SER A 1 249 ? -0.227 7.531 18.314 1.00 96.12 249 SER A O 1
ATOM 1905 N N . THR A 1 250 ? 0.154 5.702 19.562 1.00 97.00 250 THR A N 1
ATOM 1906 C CA . THR A 1 250 ? 0.927 5.007 18.522 1.00 97.00 250 THR A CA 1
ATOM 1907 C C . THR A 1 250 ? 0.079 4.728 17.282 1.00 97.00 250 THR A C 1
ATOM 1909 O O . THR A 1 250 ? 0.541 4.946 16.167 1.00 97.00 250 THR A O 1
ATOM 1912 N N . ALA A 1 251 ? -1.169 4.275 17.443 1.00 97.62 251 ALA A N 1
ATOM 1913 C CA . ALA A 1 251 ? -2.055 4.045 16.303 1.00 97.62 251 ALA A CA 1
ATOM 1914 C C . ALA A 1 251 ? -2.371 5.349 15.545 1.00 97.62 251 ALA A C 1
ATOM 1916 O O . ALA A 1 251 ? -2.383 5.353 14.313 1.00 97.62 251 ALA A O 1
ATOM 1917 N N . ILE A 1 252 ? -2.613 6.452 16.265 1.00 97.31 252 ILE A N 1
ATOM 1918 C CA . ILE A 1 252 ? -2.871 7.774 15.680 1.00 97.31 252 ILE A CA 1
ATOM 1919 C C . ILE A 1 252 ? -1.634 8.282 14.934 1.00 97.31 252 ILE A C 1
ATOM 1921 O O . ILE A 1 252 ? -1.767 8.752 13.809 1.00 97.31 252 ILE A O 1
ATOM 1925 N N . GLU A 1 253 ? -0.447 8.178 15.524 1.00 96.56 253 GLU A N 1
ATOM 1926 C CA . GLU A 1 253 ? 0.801 8.628 14.903 1.00 96.56 253 GLU A CA 1
ATOM 1927 C C . GLU A 1 253 ? 1.104 7.847 13.620 1.00 96.56 253 GLU A C 1
ATOM 1929 O O . GLU A 1 253 ? 1.318 8.437 12.570 1.00 96.56 253 GLU A O 1
ATOM 1934 N N . GLN A 1 254 ? 1.017 6.517 13.661 1.00 97.00 254 GLN A N 1
ATOM 1935 C CA . GLN A 1 254 ? 1.330 5.653 12.513 1.00 97.00 254 GLN A CA 1
ATOM 1936 C C . GLN A 1 254 ? 0.312 5.769 11.360 1.00 97.00 254 GLN A C 1
ATOM 1938 O O . GLN A 1 254 ? 0.531 5.235 10.276 1.00 97.00 254 GLN A O 1
ATOM 1943 N N . THR A 1 255 ? -0.810 6.462 11.575 1.00 96.94 255 THR A N 1
ATOM 1944 C CA . THR A 1 255 ? -1.856 6.682 10.564 1.00 96.94 255 THR A CA 1
ATOM 1945 C C . THR A 1 255 ? -2.086 8.162 10.244 1.00 96.94 255 THR A C 1
ATOM 1947 O O . THR A 1 255 ? -3.080 8.499 9.600 1.00 96.94 255 THR A O 1
ATOM 1950 N N . ASP A 1 256 ? -1.185 9.054 10.664 1.00 96.00 256 ASP A N 1
ATOM 1951 C CA . ASP A 1 256 ? -1.300 10.508 10.481 1.00 96.00 256 ASP A CA 1
ATOM 1952 C C . ASP A 1 256 ? -1.331 10.947 9.008 1.00 96.00 256 ASP A C 1
ATOM 1954 O O . ASP A 1 256 ? -2.009 11.908 8.651 1.00 96.00 256 ASP A O 1
ATOM 1958 N N . PHE A 1 257 ? -0.675 10.195 8.123 1.00 93.81 257 PHE A N 1
ATOM 1959 C CA . PHE A 1 257 ? -0.636 10.473 6.692 1.00 93.81 257 PHE A CA 1
ATOM 1960 C C . PHE A 1 257 ? -2.043 10.522 6.072 1.00 93.81 257 PHE A C 1
ATOM 1962 O O . PHE A 1 257 ? -2.250 11.225 5.081 1.00 93.81 257 PHE A O 1
ATOM 1969 N N . LEU A 1 258 ? -3.023 9.834 6.671 1.00 94.81 258 LEU A N 1
ATOM 1970 C CA . LEU A 1 258 ? -4.425 9.846 6.247 1.00 94.81 258 LEU A CA 1
ATOM 1971 C C . LEU A 1 258 ? -5.122 11.196 6.474 1.00 94.81 258 LEU A C 1
ATOM 1973 O O . LEU A 1 258 ? -6.153 11.444 5.851 1.00 94.81 258 LEU A O 1
ATOM 1977 N N . ASP A 1 259 ? -4.558 12.090 7.291 1.00 94.19 259 ASP A N 1
ATOM 1978 C CA . ASP A 1 259 ? -5.081 13.450 7.478 1.00 94.19 259 ASP A CA 1
ATOM 1979 C C . ASP A 1 259 ? -4.819 14.346 6.256 1.00 94.19 259 ASP A C 1
ATOM 1981 O O . ASP A 1 259 ? -5.387 15.433 6.134 1.00 94.19 259 ASP A O 1
ATOM 1985 N N . SER A 1 260 ? -3.971 13.905 5.319 1.00 94.12 260 SER A N 1
ATOM 1986 C CA . SER A 1 260 ? -3.683 14.637 4.088 1.00 94.12 260 SER A CA 1
ATOM 1987 C C . SER A 1 260 ? -4.938 14.774 3.212 1.00 94.12 260 SER A C 1
ATOM 1989 O O . SER A 1 260 ? -5.429 13.774 2.674 1.00 94.12 260 SER A O 1
ATOM 1991 N N . PRO A 1 261 ? -5.402 16.006 2.912 1.00 90.94 261 PRO A N 1
ATOM 1992 C CA . PRO A 1 261 ? -6.534 16.211 2.010 1.00 90.94 261 PRO A CA 1
ATOM 1993 C C . PRO A 1 261 ? -6.281 15.683 0.596 1.00 90.94 261 PRO A C 1
ATOM 1995 O O . PRO A 1 261 ? -7.224 15.458 -0.153 1.00 90.94 261 PRO A O 1
ATOM 1998 N N . ALA A 1 262 ? -5.014 15.536 0.194 1.00 91.12 262 ALA A N 1
ATOM 1999 C CA . ALA A 1 262 ? -4.651 14.958 -1.094 1.00 91.12 262 ALA A CA 1
ATOM 2000 C C . ALA A 1 262 ? -4.974 13.462 -1.160 1.00 91.12 262 ALA A C 1
ATOM 2002 O O . ALA A 1 262 ? -5.534 13.002 -2.153 1.00 91.12 262 ALA A O 1
ATOM 2003 N N . LEU A 1 263 ? -4.683 12.735 -0.080 1.00 87.88 263 LEU A N 1
ATOM 2004 C CA . LEU A 1 263 ? -5.009 11.319 0.043 1.00 87.88 263 LEU A CA 1
ATOM 2005 C C . LEU A 1 263 ? -6.513 11.102 0.202 1.00 87.88 263 LEU A C 1
ATOM 2007 O O . LEU A 1 263 ? -7.053 10.191 -0.406 1.00 87.88 263 LEU A O 1
ATOM 2011 N N . ALA A 1 264 ? -7.210 11.992 0.913 1.00 83.88 264 ALA A N 1
ATOM 2012 C CA . ALA A 1 264 ? -8.655 11.881 1.109 1.00 83.88 264 ALA A CA 1
ATOM 2013 C C . ALA A 1 264 ? -9.499 12.020 -0.177 1.00 83.88 264 ALA A C 1
ATOM 2015 O O . ALA A 1 264 ? -10.675 11.667 -0.178 1.00 83.88 264 ALA A O 1
ATOM 2016 N N . ARG A 1 265 ? -8.929 12.560 -1.265 1.00 79.81 265 ARG A N 1
ATOM 2017 C CA . ARG A 1 265 ? -9.614 12.719 -2.562 1.00 79.81 265 ARG A CA 1
ATOM 2018 C C . ARG A 1 265 ? -9.470 11.516 -3.495 1.00 79.81 265 ARG A C 1
ATOM 2020 O O . ARG A 1 265 ? -10.117 11.521 -4.541 1.00 79.81 265 ARG A O 1
ATOM 2027 N N . CYS A 1 266 ? -8.580 10.579 -3.169 1.00 66.94 266 CYS A N 1
ATOM 2028 C CA . CYS A 1 266 ? -8.218 9.459 -4.029 1.00 66.94 266 CYS A CA 1
ATOM 2029 C C . CYS A 1 266 ? -8.822 8.179 -3.469 1.00 66.94 266 CYS A C 1
ATOM 2031 O O . CYS A 1 266 ? -8.360 7.690 -2.422 1.00 66.94 266 CYS A O 1
#

Secondary structure (DSSP, 8-state):
---GGGS--S-TTS-----------PPPHHHHHH-GGGB--TTSEEEEEETTEEEEE--SS-------TTSSHIIIIIHHHHHH--S------TTSHHHHHHHHHHTT-BTTB------------TT-TTSSPPP---GGGG--TTSTTHHHHHHHHHHHHS----GGGHHHHHHHHHHHHHHHHHHHHHS-GGG-SHHHHHHHHT--HHHHHHHHHHHHT--HHHHHHHHHHHHHHTS-HHHHHHHHHHHHHHTGGGG-TTGGG-

Radius of gyration: 25.82 Å; Cα contacts (8 Å, |Δi|>4): 308; chains: 1; bounding box: 58×58×65 Å